Protein AF-A0AAP5HD55-F1 (afdb_monomer_lite)

Foldseek 3Di:
DPPDPVVVVVVVVVVVVVVVVVVVVVVVVVVVVLVVLLVLLVVLLVVLQVLLVQVVPDDPVSNQVVCVVVVNHVVVVVSVLSVLLNVCSVVLCVLPSLRANDSLLSSLLSPDDPVLNVVCSVVGHNPDDNVVVVVVSVVVVVPDDDPDDDPPPDPPPDDDDDDDPDPDDPVVVVVVVVVVCVVPVDDDDDPPPDDPDPDDDDDDDDDDDDDD

pLDDT: mean 78.32, std 20.2, range [37.91, 98.06]

Secondary structure (DSSP, 8-state):
---SHHHHHHHHHHHHHHHHHHHHHHHHHHHHHHHHHHHHHHHHHHHHHHHHHHHHHS-HHHHHHHHHHTT-TT-HHHHHHHHHHHHTHHHHHTTGGG--S-HHHHHHHHTS-HHHHHHHHTT--TT--HHHHHHHHHTTGGGS-----------------PPP-S---HHHHHHHHHHHHHHH---------PPP--PPP-----------

Sequence (212 aa):
MTMTILESAADSAVADHISLTLLDEVNSLAAEYRRYAKATAEGILKLAEILVRAEDELDREGFTDFLKAVGLEGREATVSKHRMIGKAAERLRTLGEALPNSWTTLYQLAKLPPEQFEAIMSRVSSQMTAIELRELLFAKVCNAPPKKTEPQSTPSFRPISIRFEGGGSLQEFLEALEELKRRFSFEVDLPILLPPATGGGAPRAEPLQDAA

Structure (mmCIF, N/CA/C/O backbone):
data_AF-A0AAP5HD55-F1
#
_entry.id   AF-A0AAP5HD55-F1
#
loop_
_atom_site.group_PDB
_atom_site.id
_atom_site.type_symbol
_atom_site.label_atom_id
_atom_site.label_alt_id
_atom_site.label_comp_id
_atom_site.label_asym_id
_atom_site.label_entity_id
_atom_site.label_seq_id
_atom_site.pdbx_PDB_ins_code
_atom_site.Cartn_x
_atom_site.Cartn_y
_atom_site.Cartn_z
_atom_site.occupancy
_atom_site.B_iso_or_equiv
_atom_site.auth_seq_id
_atom_site.auth_comp_id
_atom_site.auth_asym_id
_atom_site.auth_atom_id
_atom_site.pdbx_PDB_model_num
ATOM 1 N N . MET A 1 1 ? 55.013 -9.124 -43.357 1.00 49.75 1 MET A N 1
ATOM 2 C CA . MET A 1 1 ? 54.002 -8.101 -43.013 1.00 49.75 1 MET A CA 1
ATOM 3 C C . MET A 1 1 ? 52.664 -8.818 -42.807 1.00 49.75 1 MET A C 1
ATOM 5 O O . MET A 1 1 ? 51.818 -8.772 -43.680 1.00 49.75 1 MET A O 1
ATOM 9 N N . THR A 1 2 ? 52.522 -9.589 -41.719 1.00 51.53 2 THR A N 1
ATOM 10 C CA . THR A 1 2 ? 51.355 -10.471 -41.444 1.00 51.53 2 THR A CA 1
ATOM 11 C C . THR A 1 2 ? 51.226 -10.777 -39.938 1.00 51.53 2 THR A C 1
ATOM 13 O O . THR A 1 2 ? 51.064 -11.926 -39.544 1.00 51.53 2 THR A O 1
ATOM 16 N N . MET A 1 3 ? 51.366 -9.772 -39.069 1.00 51.72 3 MET A N 1
ATOM 17 C CA . MET A 1 3 ? 51.353 -9.949 -37.601 1.00 51.72 3 MET A CA 1
ATOM 18 C C . MET A 1 3 ? 50.390 -8.974 -36.899 1.00 51.72 3 MET A C 1
ATOM 20 O O . MET A 1 3 ? 50.632 -8.571 -35.775 1.00 51.72 3 MET A O 1
ATOM 24 N N . THR A 1 4 ? 49.299 -8.572 -37.561 1.00 56.78 4 THR A N 1
ATOM 25 C CA . THR A 1 4 ? 48.322 -7.612 -36.990 1.00 56.78 4 THR A CA 1
ATOM 26 C C . THR A 1 4 ? 46.898 -8.178 -36.900 1.00 56.78 4 THR A C 1
ATOM 28 O O . THR A 1 4 ? 46.042 -7.593 -36.255 1.00 56.78 4 THR A O 1
ATOM 31 N N . ILE A 1 5 ? 46.617 -9.337 -37.510 1.00 55.72 5 ILE A N 1
ATOM 32 C CA . ILE A 1 5 ? 45.242 -9.871 -37.598 1.00 55.72 5 ILE A CA 1
ATOM 33 C C . ILE A 1 5 ? 44.872 -10.765 -36.396 1.00 55.72 5 ILE A C 1
ATOM 35 O O . ILE A 1 5 ? 43.696 -10.898 -36.078 1.00 55.72 5 ILE A O 1
ATOM 39 N N . LEU A 1 6 ? 45.846 -11.342 -35.680 1.00 53.34 6 LEU A N 1
ATOM 40 C CA . LEU A 1 6 ? 45.563 -12.252 -34.555 1.00 53.34 6 LEU A CA 1
ATOM 41 C C . LEU A 1 6 ? 45.256 -11.532 -33.230 1.00 53.34 6 LEU A C 1
ATOM 43 O O . LEU A 1 6 ? 44.482 -12.050 -32.435 1.00 53.34 6 LEU A O 1
ATOM 47 N N . GLU A 1 7 ? 45.799 -10.335 -33.008 1.00 55.34 7 GLU A N 1
ATOM 48 C CA . GLU A 1 7 ? 45.589 -9.572 -31.764 1.00 55.34 7 GLU A CA 1
ATOM 49 C C . GLU A 1 7 ? 44.180 -8.946 -31.718 1.00 55.34 7 GLU A C 1
ATOM 51 O O . GLU A 1 7 ? 43.491 -9.010 -30.705 1.00 55.34 7 GLU A O 1
ATOM 56 N N . SER A 1 8 ? 43.672 -8.499 -32.873 1.00 56.06 8 SER A N 1
ATOM 57 C CA . SER A 1 8 ? 42.328 -7.914 -33.006 1.00 56.06 8 SER A CA 1
ATOM 58 C C . SER A 1 8 ? 41.178 -8.896 -32.733 1.00 56.06 8 SER A C 1
ATOM 60 O O . SER A 1 8 ? 40.090 -8.458 -32.363 1.00 56.06 8 SER A O 1
ATOM 62 N N . ALA A 1 9 ? 41.374 -10.202 -32.941 1.00 60.00 9 ALA A N 1
ATOM 63 C CA . ALA A 1 9 ? 40.338 -11.207 -32.687 1.00 60.00 9 ALA A CA 1
ATOM 64 C C . ALA A 1 9 ? 40.261 -11.600 -31.201 1.00 60.00 9 ALA A C 1
ATOM 66 O O . ALA A 1 9 ? 39.179 -11.908 -30.701 1.00 60.00 9 ALA A O 1
ATOM 67 N N . ALA A 1 10 ? 41.396 -11.560 -30.494 1.00 60.84 10 ALA A N 1
ATOM 68 C CA . ALA A 1 10 ? 41.460 -11.844 -29.064 1.00 60.84 10 ALA A CA 1
ATOM 69 C C . ALA A 1 10 ? 40.789 -10.734 -28.239 1.00 60.84 10 ALA A C 1
ATOM 71 O O . ALA A 1 10 ? 39.996 -11.041 -27.351 1.00 60.84 10 ALA A O 1
ATOM 72 N N . ASP A 1 11 ? 41.006 -9.465 -28.593 1.00 60.91 11 ASP A N 1
ATOM 73 C CA . ASP A 1 11 ? 40.363 -8.331 -27.911 1.00 60.91 11 ASP A CA 1
ATOM 74 C C . ASP A 1 11 ? 38.835 -8.310 -28.095 1.00 60.91 11 ASP A C 1
ATOM 76 O O . ASP A 1 11 ? 38.100 -7.988 -27.161 1.00 60.91 11 ASP A O 1
ATOM 80 N N . SER A 1 12 ? 38.332 -8.727 -29.265 1.00 65.88 12 SER A N 1
ATOM 81 C CA . SER A 1 12 ? 36.886 -8.831 -29.518 1.00 65.88 12 SER A CA 1
ATOM 82 C C . SER A 1 12 ? 36.227 -9.929 -28.678 1.00 65.88 12 SER A C 1
ATOM 84 O O . SER A 1 12 ? 35.168 -9.706 -28.099 1.00 65.88 12 SER A O 1
ATOM 86 N N . ALA A 1 13 ? 36.854 -11.105 -28.565 1.00 68.38 13 ALA A N 1
ATOM 87 C CA . ALA A 1 13 ? 36.299 -12.221 -27.797 1.00 68.38 13 ALA A CA 1
ATOM 88 C C . ALA A 1 13 ? 36.292 -11.949 -26.280 1.00 68.38 13 ALA A C 1
ATOM 90 O O . ALA A 1 13 ? 35.384 -12.381 -25.567 1.00 68.38 13 ALA A O 1
ATOM 91 N N . VAL A 1 14 ? 37.285 -11.205 -25.782 1.00 71.50 14 VAL A N 1
ATOM 92 C CA . VAL A 1 14 ? 37.340 -10.772 -24.379 1.00 71.50 14 VAL A CA 1
ATOM 93 C C . VAL A 1 14 ? 36.269 -9.713 -24.094 1.00 71.50 14 VAL A C 1
ATOM 95 O O . VAL A 1 14 ? 35.598 -9.795 -23.066 1.00 71.50 14 VAL A O 1
ATOM 98 N N . ALA A 1 15 ? 36.039 -8.768 -25.011 1.00 67.81 15 ALA A N 1
ATOM 99 C CA . ALA A 1 15 ? 34.973 -7.771 -24.881 1.00 67.81 15 ALA A CA 1
ATOM 100 C C . ALA A 1 15 ? 33.564 -8.397 -24.877 1.00 67.81 15 ALA A C 1
ATOM 102 O O . ALA A 1 15 ? 32.706 -7.984 -24.088 1.00 67.81 15 ALA A O 1
ATOM 103 N N . ASP A 1 16 ? 33.343 -9.428 -25.696 1.00 71.81 16 ASP A N 1
ATOM 104 C CA . ASP A 1 16 ? 32.076 -10.163 -25.737 1.00 71.81 16 ASP A CA 1
ATOM 105 C C . ASP A 1 16 ? 31.832 -10.939 -24.435 1.00 71.81 16 ASP A C 1
ATOM 107 O O . ASP A 1 16 ? 30.736 -10.884 -23.877 1.00 71.81 16 ASP A O 1
ATOM 111 N N . HIS A 1 17 ? 32.860 -11.595 -23.882 1.00 72.12 17 HIS A N 1
ATOM 112 C CA . HIS A 1 17 ? 32.740 -12.265 -22.585 1.00 72.12 17 HIS A CA 1
ATOM 113 C C . HIS A 1 17 ? 32.470 -11.264 -21.453 1.00 72.12 17 HIS A C 1
ATOM 115 O O . HIS A 1 17 ? 31.599 -11.516 -20.622 1.00 72.12 17 HIS A O 1
ATOM 121 N N . ILE A 1 18 ? 33.171 -10.126 -21.409 1.00 77.50 18 ILE A N 1
ATOM 122 C CA . ILE A 1 18 ? 32.933 -9.089 -20.389 1.00 77.50 18 ILE A CA 1
ATOM 123 C C . ILE A 1 18 ? 31.489 -8.575 -20.472 1.00 77.50 18 ILE A C 1
ATOM 125 O O . ILE A 1 18 ? 30.835 -8.404 -19.443 1.00 77.50 18 ILE A O 1
ATOM 129 N N . SER A 1 19 ? 30.967 -8.389 -21.687 1.00 78.94 19 SER A N 1
ATOM 130 C CA . SER A 1 19 ? 29.587 -7.950 -21.915 1.00 78.94 19 SER A CA 1
ATOM 131 C C . SER A 1 19 ? 28.556 -8.986 -21.454 1.00 78.94 19 SER A C 1
ATOM 133 O O . SER A 1 19 ? 27.549 -8.617 -20.850 1.00 78.94 19 SER A O 1
ATOM 135 N N . LEU A 1 20 ? 28.813 -10.277 -21.689 1.00 80.50 20 LEU A N 1
ATOM 136 C CA . LEU A 1 20 ? 27.954 -11.371 -21.221 1.00 80.50 20 LEU A CA 1
ATOM 137 C C . LEU A 1 20 ? 27.961 -11.492 -19.692 1.00 80.50 20 LEU A C 1
ATOM 139 O O . LEU A 1 20 ? 26.895 -11.572 -19.089 1.00 80.50 20 LEU A O 1
ATOM 143 N N . THR A 1 21 ? 29.135 -11.421 -19.058 1.00 87.25 21 THR A N 1
ATOM 144 C CA . THR A 1 21 ? 29.248 -11.457 -17.591 1.00 87.25 21 THR A CA 1
ATOM 145 C C . THR A 1 21 ? 28.513 -10.279 -16.952 1.00 87.25 21 THR A C 1
ATOM 147 O O . THR A 1 21 ? 27.759 -10.463 -16.000 1.00 87.25 21 THR A O 1
ATOM 150 N N . LEU A 1 22 ? 28.673 -9.070 -17.503 1.00 90.56 22 LEU A N 1
ATOM 151 C CA . LEU A 1 22 ? 27.968 -7.887 -17.014 1.00 90.56 22 LEU A CA 1
ATOM 152 C C . LEU A 1 22 ? 26.446 -8.035 -17.162 1.00 90.56 22 LEU A C 1
ATOM 154 O O . LEU A 1 22 ? 25.693 -7.640 -16.273 1.00 90.56 22 LEU A O 1
ATOM 158 N N . LEU A 1 23 ? 25.981 -8.615 -18.270 1.00 91.94 23 LEU A N 1
ATOM 159 C CA . LEU A 1 23 ? 24.560 -8.869 -18.486 1.00 91.94 23 LEU A CA 1
ATOM 160 C C . LEU A 1 23 ? 23.999 -9.874 -17.466 1.00 91.94 23 LEU A C 1
ATOM 162 O O . LEU A 1 23 ? 22.904 -9.659 -16.941 1.00 91.94 23 LEU A O 1
ATOM 166 N N . ASP A 1 24 ? 24.746 -10.930 -17.147 1.00 93.81 24 ASP A N 1
ATOM 167 C CA . ASP A 1 24 ? 24.366 -11.914 -16.129 1.00 93.81 24 ASP A CA 1
ATOM 168 C C . ASP A 1 24 ? 24.299 -11.292 -14.727 1.00 93.81 24 ASP A C 1
ATOM 170 O O . ASP A 1 24 ? 23.334 -11.524 -13.991 1.00 93.81 24 ASP A O 1
ATOM 174 N N . GLU A 1 25 ? 25.260 -10.435 -14.372 1.00 95.06 25 GLU A N 1
ATOM 175 C CA . GLU A 1 25 ? 25.250 -9.686 -13.110 1.00 95.06 25 GLU A CA 1
ATOM 176 C C . GLU A 1 25 ? 24.045 -8.743 -13.011 1.00 95.06 25 GLU A C 1
ATOM 178 O O . GLU A 1 25 ? 23.329 -8.750 -12.005 1.00 95.06 25 GLU A O 1
ATOM 183 N N . VAL A 1 26 ? 23.762 -7.977 -14.071 1.00 95.00 26 VAL A N 1
ATOM 184 C CA . VAL A 1 26 ? 22.588 -7.091 -14.135 1.00 95.00 26 VAL A CA 1
ATOM 185 C C . VAL A 1 26 ? 21.296 -7.891 -13.974 1.00 95.00 26 VAL A C 1
ATOM 187 O O . VAL A 1 26 ? 20.414 -7.496 -13.207 1.00 95.00 26 VAL A O 1
ATOM 190 N N . ASN A 1 27 ? 21.175 -9.034 -14.652 1.00 95.25 27 ASN A N 1
ATOM 191 C CA . ASN A 1 27 ? 19.997 -9.894 -14.555 1.00 95.25 27 ASN A CA 1
ATOM 192 C C . ASN A 1 27 ? 19.826 -10.489 -13.153 1.00 95.25 27 ASN A C 1
ATOM 194 O O . ASN A 1 27 ? 18.698 -10.535 -12.648 1.00 95.25 27 ASN A O 1
ATOM 198 N N . SER A 1 28 ? 20.926 -10.899 -12.519 1.00 96.06 28 SER A N 1
ATOM 199 C CA . SER A 1 28 ? 20.952 -11.415 -11.149 1.00 96.06 28 SER A CA 1
ATOM 200 C C . SER A 1 28 ? 20.490 -10.355 -10.143 1.00 96.06 28 SER A C 1
ATOM 202 O O . SER A 1 28 ? 19.526 -10.577 -9.404 1.00 96.06 28 SER A O 1
ATOM 204 N N . LEU A 1 29 ? 21.077 -9.155 -10.194 1.00 96.38 29 LEU A N 1
ATOM 205 C CA . LEU A 1 29 ? 20.694 -8.026 -9.338 1.00 96.38 29 LEU A CA 1
ATOM 206 C C . LEU A 1 29 ? 19.236 -7.612 -9.560 1.00 96.38 29 LEU A C 1
ATOM 208 O O . LEU A 1 29 ? 18.496 -7.357 -8.608 1.00 96.38 29 LEU A O 1
ATOM 212 N N . ALA A 1 30 ? 18.783 -7.586 -10.814 1.00 94.12 30 ALA A N 1
ATOM 213 C CA . ALA A 1 30 ? 17.400 -7.266 -11.134 1.00 94.12 30 ALA A CA 1
ATOM 214 C C . ALA A 1 30 ? 16.427 -8.335 -10.603 1.00 94.12 30 ALA A C 1
ATOM 216 O O . ALA A 1 30 ? 15.327 -8.000 -10.156 1.00 94.12 30 ALA A O 1
ATOM 217 N N . ALA A 1 31 ? 16.807 -9.616 -10.630 1.00 94.12 31 ALA A N 1
ATOM 218 C CA . ALA A 1 31 ? 16.010 -10.695 -10.054 1.00 94.12 31 ALA A CA 1
ATOM 219 C C . ALA A 1 31 ? 15.917 -10.579 -8.526 1.00 94.12 31 ALA A C 1
ATOM 221 O O . ALA A 1 31 ? 14.821 -10.700 -7.971 1.00 94.12 31 ALA A O 1
ATOM 222 N N . GLU A 1 32 ? 17.030 -10.277 -7.857 1.00 96.00 32 GLU A N 1
ATOM 223 C CA . GLU A 1 32 ? 17.058 -10.038 -6.414 1.00 96.00 32 GLU A CA 1
ATOM 224 C C . GLU A 1 32 ? 16.188 -8.834 -6.025 1.00 96.00 32 GLU A C 1
ATOM 226 O O . GLU A 1 32 ? 15.331 -8.941 -5.144 1.00 96.00 32 GLU A O 1
ATOM 231 N N . TYR A 1 33 ? 16.314 -7.719 -6.746 1.00 94.62 33 TYR A N 1
ATOM 232 C CA . TYR A 1 33 ? 15.481 -6.539 -6.531 1.00 94.62 33 TYR A CA 1
ATOM 233 C C . TYR A 1 33 ? 13.987 -6.859 -6.674 1.00 94.62 33 TYR A C 1
ATOM 235 O O . TYR A 1 33 ? 13.187 -6.510 -5.803 1.00 94.62 33 TYR A O 1
ATOM 243 N N . ARG A 1 34 ? 13.591 -7.568 -7.744 1.00 93.12 34 ARG A N 1
ATOM 244 C CA . ARG A 1 34 ? 12.188 -7.961 -7.974 1.00 93.12 34 ARG A CA 1
ATOM 245 C C . ARG A 1 34 ? 11.643 -8.844 -6.852 1.00 93.12 34 ARG A C 1
ATOM 247 O O . ARG A 1 34 ? 10.489 -8.676 -6.458 1.00 93.12 34 ARG A O 1
ATOM 254 N N . ARG A 1 35 ? 12.465 -9.739 -6.297 1.00 94.19 35 ARG A N 1
ATOM 255 C CA . ARG A 1 35 ? 12.082 -10.575 -5.151 1.00 94.19 35 ARG A CA 1
ATOM 256 C C . ARG A 1 35 ? 11.737 -9.724 -3.930 1.00 94.19 35 ARG A C 1
ATOM 258 O O . ARG A 1 35 ? 10.695 -9.951 -3.314 1.00 94.19 35 ARG A O 1
ATOM 265 N N . TYR A 1 36 ? 12.577 -8.747 -3.589 1.00 94.75 36 TYR A N 1
ATOM 266 C CA . TYR A 1 36 ? 12.293 -7.847 -2.470 1.00 94.75 36 TYR A CA 1
ATOM 267 C C . TYR A 1 36 ? 11.114 -6.923 -2.759 1.00 94.75 36 TYR A C 1
ATOM 269 O O . TYR A 1 36 ? 10.275 -6.747 -1.885 1.00 94.75 36 TYR A O 1
ATOM 277 N N . ALA A 1 37 ? 10.977 -6.417 -3.987 1.00 93.69 37 ALA A N 1
ATOM 278 C CA . ALA A 1 37 ? 9.821 -5.623 -4.393 1.00 93.69 37 ALA A CA 1
ATOM 279 C C . ALA A 1 37 ? 8.500 -6.382 -4.170 1.00 93.69 37 ALA A C 1
ATOM 281 O O . ALA A 1 37 ? 7.566 -5.835 -3.581 1.00 93.69 37 ALA A O 1
ATOM 282 N N . LYS A 1 38 ? 8.445 -7.663 -4.555 1.00 93.56 38 LYS A N 1
ATOM 283 C CA . LYS A 1 38 ? 7.294 -8.533 -4.284 1.00 93.56 38 LYS A CA 1
ATOM 284 C C . LYS A 1 38 ? 7.064 -8.724 -2.784 1.00 93.56 38 LYS A C 1
ATOM 286 O O . LYS A 1 38 ? 5.937 -8.594 -2.311 1.00 93.56 38 LYS A O 1
ATOM 291 N N . ALA A 1 39 ? 8.124 -8.998 -2.023 1.00 95.31 39 ALA A N 1
ATOM 292 C CA . ALA A 1 39 ? 8.028 -9.158 -0.573 1.00 95.31 39 ALA A CA 1
ATOM 293 C C . ALA A 1 39 ? 7.520 -7.880 0.121 1.00 95.31 39 ALA A C 1
ATOM 295 O O . ALA A 1 39 ? 6.722 -7.966 1.053 1.00 95.31 39 ALA A O 1
ATOM 296 N N . THR A 1 40 ? 7.927 -6.701 -0.354 1.00 95.75 40 THR A N 1
ATOM 297 C CA . THR A 1 40 ? 7.426 -5.406 0.118 1.00 95.75 40 THR A CA 1
ATOM 298 C C . THR A 1 40 ? 5.937 -5.250 -0.167 1.00 95.75 40 THR A C 1
ATOM 300 O O . THR A 1 40 ? 5.193 -4.879 0.738 1.00 95.75 40 THR A O 1
ATOM 303 N N . ALA A 1 41 ? 5.492 -5.567 -1.385 1.00 95.75 41 ALA A N 1
ATOM 304 C CA . ALA A 1 41 ? 4.084 -5.485 -1.761 1.00 95.75 41 ALA A CA 1
ATOM 305 C C . ALA A 1 41 ? 3.201 -6.362 -0.852 1.00 95.75 41 ALA A C 1
ATOM 307 O O . ALA A 1 41 ? 2.237 -5.880 -0.258 1.00 95.75 41 ALA A O 1
ATOM 308 N N . GLU A 1 42 ? 3.594 -7.622 -0.656 1.00 96.62 42 GLU A N 1
ATOM 309 C CA . GLU A 1 42 ? 2.927 -8.559 0.259 1.00 96.62 42 GLU A CA 1
ATOM 310 C C . GLU A 1 42 ? 2.973 -8.091 1.718 1.00 96.62 42 GLU A C 1
ATOM 312 O O . GLU A 1 42 ? 1.998 -8.226 2.458 1.00 96.62 42 GLU A O 1
ATOM 317 N N . GLY A 1 43 ? 4.098 -7.514 2.146 1.00 97.44 43 GLY A N 1
ATOM 318 C CA . GLY A 1 43 ? 4.241 -6.925 3.474 1.00 97.44 43 GLY A CA 1
ATOM 319 C C . GLY A 1 43 ? 3.231 -5.804 3.714 1.00 97.44 43 GLY A C 1
ATOM 320 O O . GLY A 1 43 ? 2.580 -5.783 4.756 1.00 97.44 43 GLY A O 1
ATOM 321 N N . ILE A 1 44 ? 3.037 -4.917 2.734 1.00 97.25 44 ILE A N 1
ATOM 322 C CA . ILE A 1 44 ? 2.046 -3.836 2.813 1.00 97.25 44 ILE A CA 1
ATOM 323 C C . ILE A 1 44 ? 0.626 -4.406 2.932 1.00 97.25 44 ILE A C 1
ATOM 325 O O . ILE A 1 44 ? -0.138 -3.932 3.774 1.00 97.25 44 ILE A O 1
ATOM 329 N N . LEU A 1 45 ? 0.276 -5.428 2.138 1.00 97.94 45 LEU A N 1
ATOM 330 C CA . LEU A 1 45 ? -1.039 -6.077 2.229 1.00 97.94 45 LEU A CA 1
ATOM 331 C C . LEU A 1 45 ? -1.272 -6.676 3.620 1.00 97.94 45 LEU A C 1
ATOM 333 O O . LEU A 1 45 ? -2.301 -6.406 4.230 1.00 97.94 45 LEU A O 1
ATOM 337 N N . LYS A 1 46 ? -0.292 -7.405 4.164 1.00 97.94 46 LYS A N 1
ATOM 338 C CA . LYS A 1 46 ? -0.391 -8.012 5.502 1.00 97.94 46 LYS A CA 1
ATOM 339 C C . LYS A 1 46 ? -0.533 -6.972 6.610 1.00 97.94 46 LYS A C 1
ATOM 341 O O . LYS A 1 46 ? -1.349 -7.148 7.508 1.00 97.94 46 LYS A O 1
ATOM 346 N N . LEU A 1 47 ? 0.232 -5.879 6.553 1.00 97.00 47 LEU A N 1
ATOM 347 C CA . LEU A 1 47 ? 0.099 -4.777 7.514 1.00 97.00 47 LEU A CA 1
ATOM 348 C C . LEU A 1 47 ? -1.308 -4.170 7.471 1.00 97.00 47 LEU A C 1
ATOM 350 O O . LEU A 1 47 ? -1.910 -3.903 8.510 1.00 97.00 47 LEU A O 1
ATOM 354 N N . ALA A 1 48 ? -1.841 -3.976 6.266 1.00 97.69 48 ALA A N 1
ATOM 355 C CA . ALA A 1 48 ? -3.175 -3.439 6.058 1.00 97.69 48 ALA A CA 1
ATOM 356 C C . ALA A 1 48 ? -4.284 -4.392 6.544 1.00 97.69 48 ALA A C 1
ATOM 358 O O . ALA A 1 48 ? -5.265 -3.938 7.129 1.00 97.69 48 ALA A O 1
ATOM 359 N N . GLU A 1 49 ? -4.126 -5.701 6.353 1.00 97.94 49 GLU A N 1
ATOM 360 C CA . GLU A 1 49 ? -5.048 -6.714 6.877 1.00 97.94 49 GLU A CA 1
ATOM 361 C C . GLU A 1 49 ? -5.025 -6.809 8.394 1.00 97.94 49 GLU A C 1
ATOM 363 O O . GLU A 1 49 ? -6.087 -6.874 9.000 1.00 97.94 49 GLU A O 1
ATOM 368 N N . ILE A 1 50 ? -3.843 -6.773 9.020 1.00 98.06 50 ILE A N 1
ATOM 369 C CA . ILE A 1 50 ? -3.731 -6.737 10.484 1.00 98.06 50 ILE A CA 1
ATOM 370 C C . ILE A 1 50 ? -4.471 -5.519 11.032 1.00 98.06 50 ILE A C 1
ATOM 372 O O . ILE A 1 50 ? -5.152 -5.632 12.042 1.00 98.06 50 ILE A O 1
ATOM 376 N N . LEU A 1 51 ? -4.382 -4.372 10.355 1.00 97.44 51 LEU A N 1
ATOM 377 C CA . LEU A 1 51 ? -5.102 -3.168 10.758 1.00 97.44 51 LEU A CA 1
ATOM 378 C C . LEU A 1 51 ? -6.624 -3.342 10.670 1.00 97.44 51 LEU A C 1
ATOM 380 O O . LEU A 1 51 ? -7.325 -2.908 11.578 1.00 97.44 51 LEU A O 1
ATOM 384 N N . VAL A 1 52 ? -7.135 -3.972 9.607 1.00 97.81 52 VAL A N 1
ATOM 385 C CA . VAL A 1 52 ? -8.573 -4.276 9.475 1.00 97.81 52 VAL A CA 1
ATOM 386 C C . VAL A 1 52 ? -9.008 -5.292 10.528 1.00 97.81 52 VAL A C 1
ATOM 388 O O . VAL A 1 52 ? -9.981 -5.066 11.231 1.00 97.81 52 VAL A O 1
ATOM 391 N N . ARG A 1 53 ? -8.240 -6.365 10.708 1.00 97.75 53 ARG A N 1
ATOM 392 C CA . ARG A 1 53 ? -8.512 -7.393 11.710 1.00 97.75 53 ARG A CA 1
ATOM 393 C C . ARG A 1 53 ? -8.502 -6.825 13.131 1.00 97.75 53 ARG A C 1
ATOM 395 O O . ARG A 1 53 ? -9.365 -7.174 13.921 1.00 97.75 53 ARG A O 1
ATOM 402 N N . ALA A 1 54 ? -7.563 -5.937 13.452 1.00 97.62 54 ALA A N 1
ATOM 403 C CA . ALA A 1 54 ? -7.519 -5.258 14.745 1.00 97.62 54 ALA A CA 1
ATOM 404 C C . ALA A 1 54 ? -8.754 -4.374 14.964 1.00 97.62 54 ALA A C 1
ATOM 406 O O . ALA A 1 54 ? -9.230 -4.280 16.087 1.00 97.62 54 ALA A O 1
ATOM 407 N N . GLU A 1 55 ? -9.279 -3.744 13.911 1.00 95.56 55 GLU A N 1
ATOM 408 C CA . GLU A 1 55 ? -10.533 -2.989 13.991 1.00 95.56 55 GLU A CA 1
ATOM 409 C C . GLU A 1 55 ? -11.757 -3.895 14.199 1.00 95.56 55 GLU A C 1
ATOM 411 O O . GLU A 1 55 ? -12.695 -3.490 14.880 1.00 95.56 55 GLU A O 1
ATOM 416 N N . ASP A 1 56 ? -11.748 -5.104 13.633 1.00 96.94 56 ASP A N 1
ATOM 417 C CA . ASP A 1 56 ? -12.852 -6.061 13.755 1.00 96.94 56 ASP A CA 1
ATOM 418 C C . ASP A 1 56 ? -12.826 -6.842 15.090 1.00 96.94 56 ASP A C 1
ATOM 420 O O . ASP A 1 56 ? -13.878 -7.203 15.616 1.00 96.94 56 ASP A O 1
ATOM 424 N N . GLU A 1 57 ? -11.636 -7.131 15.634 1.00 97.81 57 GLU A N 1
ATOM 425 C CA . GLU A 1 57 ? -11.443 -7.947 16.847 1.00 97.81 57 GLU A CA 1
ATOM 426 C C . GLU A 1 57 ? -11.416 -7.129 18.148 1.00 97.81 57 GLU A C 1
ATOM 428 O O . GLU A 1 57 ? -11.751 -7.665 19.206 1.00 97.81 57 GLU A O 1
ATOM 433 N N . LEU A 1 58 ? -10.987 -5.865 18.097 1.00 97.38 58 LEU A N 1
ATOM 434 C CA . LEU A 1 58 ? -10.843 -5.012 19.278 1.00 97.38 58 LEU A CA 1
ATOM 435 C C . LEU A 1 58 ? -12.024 -4.051 19.408 1.00 97.38 58 LEU A C 1
ATOM 437 O O . LEU A 1 58 ? -12.631 -3.624 18.429 1.00 97.38 58 LEU A O 1
ATOM 441 N N . ASP A 1 59 ? -12.323 -3.658 20.642 1.00 97.19 59 ASP A N 1
ATOM 442 C CA . ASP A 1 59 ? -13.217 -2.535 20.885 1.00 97.19 59 ASP A CA 1
ATOM 443 C C . ASP A 1 59 ? -12.523 -1.196 20.571 1.00 97.19 59 ASP A C 1
ATOM 445 O O . ASP A 1 59 ? -11.355 -1.122 20.182 1.00 97.19 59 ASP A O 1
ATOM 449 N N . ARG A 1 60 ? -13.259 -0.090 20.708 1.00 95.50 60 ARG A N 1
ATOM 450 C CA . ARG A 1 60 ? -12.758 1.238 20.326 1.00 95.50 60 ARG A CA 1
ATOM 451 C C . ARG A 1 60 ? -11.514 1.659 21.118 1.00 95.50 60 ARG A C 1
ATOM 453 O O . ARG A 1 60 ? -10.625 2.295 20.548 1.00 95.50 60 ARG A O 1
ATOM 460 N N . GLU A 1 61 ? -11.469 1.350 22.411 1.00 96.56 61 GLU A N 1
ATOM 461 C CA . GLU A 1 61 ? -10.322 1.665 23.269 1.00 96.56 61 GLU A CA 1
ATOM 462 C C . GLU A 1 61 ? -9.129 0.775 22.908 1.00 96.56 61 GLU A C 1
ATOM 464 O O . GLU A 1 61 ? -8.057 1.301 22.610 1.00 96.56 61 GLU A O 1
ATOM 469 N N . GLY A 1 62 ? -9.338 -0.538 22.769 1.00 97.62 62 GLY A N 1
ATOM 470 C CA . GLY A 1 62 ? -8.303 -1.479 22.347 1.00 97.62 62 GLY A CA 1
ATOM 471 C C . GLY A 1 62 ? -7.729 -1.166 20.965 1.00 97.62 62 GLY A C 1
ATOM 472 O O . GLY A 1 62 ? -6.516 -1.237 20.770 1.00 97.62 62 GLY A O 1
ATOM 473 N N . PHE A 1 63 ? -8.558 -0.744 20.004 1.00 97.31 63 PHE A N 1
ATOM 474 C CA . PHE A 1 63 ? -8.072 -0.309 18.693 1.00 97.31 63 PHE A CA 1
ATOM 475 C C . PHE A 1 63 ? -7.241 0.979 18.784 1.00 97.31 63 PHE A C 1
ATOM 477 O O . PHE A 1 63 ? -6.243 1.127 18.079 1.00 97.31 63 PHE A O 1
ATOM 484 N N . THR A 1 64 ? -7.609 1.901 19.676 1.00 96.69 64 THR A N 1
ATOM 485 C CA . THR A 1 64 ? -6.829 3.125 19.920 1.00 96.69 64 THR A CA 1
ATOM 486 C C . THR A 1 64 ? -5.458 2.788 20.513 1.00 96.69 64 THR A C 1
ATOM 488 O O . THR A 1 64 ? -4.438 3.277 20.020 1.00 96.69 64 THR A O 1
ATOM 491 N N . ASP A 1 65 ? -5.411 1.884 21.493 1.00 97.75 65 ASP A N 1
ATOM 492 C CA . ASP A 1 65 ? -4.163 1.394 22.084 1.00 97.75 65 ASP A CA 1
ATOM 493 C C . ASP A 1 65 ? -3.302 0.631 21.072 1.00 97.75 65 ASP A C 1
ATOM 495 O O . ASP A 1 65 ? -2.081 0.808 21.031 1.00 97.75 65 ASP A O 1
ATOM 499 N N . PHE A 1 66 ? -3.924 -0.156 20.191 1.00 97.69 66 PHE A N 1
ATOM 500 C CA . PHE A 1 66 ? -3.240 -0.791 19.069 1.00 97.69 66 PHE A CA 1
ATOM 501 C C . PHE A 1 66 ? -2.577 0.250 18.159 1.00 97.69 66 PHE A C 1
ATOM 503 O O . PHE A 1 66 ? -1.379 0.143 17.888 1.00 97.69 66 PHE A O 1
ATOM 510 N N . LEU A 1 67 ? -3.316 1.282 17.724 1.00 97.38 67 LEU A N 1
ATOM 511 C CA . LEU A 1 67 ? -2.771 2.348 16.875 1.00 97.38 67 LEU A CA 1
ATOM 512 C C . LEU A 1 67 ? -1.595 3.062 17.547 1.00 97.38 67 LEU A C 1
ATOM 514 O O . LEU A 1 67 ? -0.607 3.375 16.880 1.00 97.38 67 LEU A O 1
ATOM 518 N N . LYS A 1 68 ? -1.664 3.277 18.861 1.00 97.62 68 LYS A N 1
ATOM 519 C CA . LYS A 1 68 ? -0.560 3.830 19.648 1.00 97.62 68 LYS A CA 1
ATOM 520 C C . LYS A 1 68 ? 0.653 2.900 19.678 1.00 97.62 68 LYS A C 1
ATOM 522 O O . LYS A 1 68 ? 1.765 3.349 19.405 1.00 97.62 68 LYS A O 1
ATOM 527 N N . ALA A 1 69 ? 0.451 1.606 19.927 1.00 97.50 69 ALA A N 1
ATOM 528 C CA . ALA A 1 69 ? 1.524 0.612 19.988 1.00 97.50 69 ALA A CA 1
ATOM 529 C C . ALA A 1 69 ? 2.292 0.467 18.661 1.00 97.50 69 ALA A C 1
ATOM 531 O O . ALA A 1 69 ? 3.499 0.228 18.674 1.00 97.50 69 ALA A O 1
ATOM 532 N N . VAL A 1 70 ? 1.619 0.651 17.519 1.00 96.19 70 VAL A N 1
ATOM 533 C CA . VAL A 1 70 ? 2.240 0.572 16.182 1.00 96.19 70 VAL A CA 1
ATOM 534 C C . VAL A 1 70 ? 2.668 1.933 15.607 1.00 96.19 70 VAL A C 1
ATOM 536 O O . VAL A 1 70 ? 3.106 2.006 14.459 1.00 96.19 70 VAL A O 1
ATOM 539 N N . GLY A 1 71 ? 2.552 3.023 16.376 1.00 96.12 71 GLY A N 1
ATOM 540 C CA . GLY A 1 71 ? 2.987 4.364 15.958 1.00 96.12 71 GLY A CA 1
ATOM 541 C C . GLY A 1 71 ? 2.097 5.034 14.899 1.00 96.12 71 GLY A C 1
ATOM 542 O O . GLY A 1 71 ? 2.577 5.842 14.097 1.00 96.12 71 GLY A O 1
ATOM 543 N N . LEU A 1 72 ? 0.807 4.690 14.870 1.00 95.56 72 LEU A N 1
ATOM 544 C CA . LEU A 1 72 ? -0.215 5.246 13.973 1.00 95.56 72 LEU A CA 1
ATOM 545 C C . LEU A 1 72 ? -1.217 6.188 14.668 1.00 95.56 72 LEU A C 1
ATOM 547 O O . LEU A 1 72 ? -2.123 6.698 14.007 1.00 95.56 72 LEU A O 1
ATOM 551 N N . GLU A 1 73 ? -1.052 6.455 15.964 1.00 94.50 73 GLU A N 1
ATOM 552 C CA . GLU A 1 73 ? -1.815 7.480 16.690 1.00 94.50 73 GLU A CA 1
ATOM 553 C C . GLU A 1 73 ? -1.685 8.856 16.002 1.00 94.50 73 GLU A C 1
ATOM 555 O O . GLU A 1 73 ? -0.594 9.260 15.591 1.00 94.50 73 GLU A O 1
ATOM 560 N N . GLY A 1 74 ? -2.809 9.555 15.807 1.00 92.19 74 GLY A N 1
ATOM 561 C CA . GLY A 1 74 ? -2.853 10.847 15.105 1.00 92.19 74 GLY A CA 1
ATOM 562 C C . GLY A 1 74 ? -2.583 10.779 13.594 1.00 92.19 74 GLY A C 1
ATOM 563 O O . GLY A 1 74 ? -2.296 11.799 12.965 1.00 92.19 74 GLY A O 1
ATOM 564 N N . ARG A 1 75 ? -2.590 9.578 12.991 1.00 93.94 75 ARG A N 1
ATOM 565 C CA . ARG A 1 75 ? -2.359 9.363 11.550 1.00 93.94 75 ARG A CA 1
ATOM 566 C C . ARG A 1 75 ? -3.594 8.804 10.853 1.00 93.94 75 ARG A C 1
ATOM 568 O O . ARG A 1 75 ? -3.499 7.865 10.059 1.00 93.94 75 ARG A O 1
ATOM 575 N N . GLU A 1 76 ? -4.754 9.405 11.087 1.00 93.25 76 GLU A N 1
ATOM 576 C CA . GLU A 1 76 ? -6.061 8.940 10.601 1.00 93.25 76 GLU A CA 1
ATOM 577 C C . GLU A 1 76 ? -6.085 8.803 9.075 1.00 93.25 76 GLU A C 1
ATOM 579 O O . GLU A 1 76 ? -6.638 7.846 8.535 1.00 93.25 76 GLU A O 1
ATOM 584 N N . ALA A 1 77 ? -5.419 9.714 8.356 1.00 94.44 77 ALA A N 1
ATOM 585 C CA . ALA A 1 77 ? -5.300 9.638 6.902 1.00 94.44 77 ALA A CA 1
ATOM 586 C C . ALA A 1 77 ? -4.515 8.399 6.436 1.00 94.44 77 ALA A C 1
ATOM 588 O O . ALA A 1 77 ? -4.847 7.806 5.409 1.00 94.44 77 ALA A O 1
ATOM 589 N N . THR A 1 78 ? -3.473 8.002 7.167 1.00 94.38 78 THR A N 1
ATOM 590 C CA . THR A 1 78 ? -2.676 6.803 6.867 1.00 94.38 78 THR A CA 1
ATOM 591 C C . THR A 1 78 ? -3.445 5.544 7.238 1.00 94.38 78 THR A C 1
ATOM 593 O O . THR A 1 78 ? -3.504 4.621 6.426 1.00 94.38 78 THR A O 1
ATOM 596 N N . VAL A 1 79 ? -4.084 5.536 8.411 1.00 96.12 79 VAL A N 1
ATOM 597 C CA . VAL A 1 79 ? -4.951 4.447 8.887 1.00 96.12 79 VAL A CA 1
ATOM 598 C C . VAL A 1 79 ? -6.089 4.199 7.900 1.00 96.12 79 VAL A C 1
ATOM 600 O O . VAL A 1 79 ? -6.306 3.067 7.484 1.00 96.12 79 VAL A O 1
ATOM 603 N N . SER A 1 80 ? -6.759 5.255 7.434 1.00 96.69 80 SER A N 1
ATOM 604 C CA . SER A 1 80 ? -7.841 5.171 6.446 1.00 96.69 80 SER A CA 1
ATOM 605 C C . SER A 1 80 ? -7.375 4.577 5.109 1.00 96.69 80 SER A C 1
ATOM 607 O O . SER A 1 80 ? -8.034 3.701 4.545 1.00 96.69 80 SER A O 1
ATOM 609 N N . LYS A 1 81 ? -6.194 4.978 4.619 1.00 96.25 81 LYS A N 1
ATOM 610 C CA . LYS A 1 81 ? -5.613 4.417 3.385 1.00 96.25 81 LYS A CA 1
ATOM 611 C C . LYS A 1 81 ? -5.250 2.941 3.540 1.00 96.25 81 LYS A C 1
ATOM 613 O O . LYS A 1 81 ? -5.588 2.151 2.662 1.00 96.25 81 LYS A O 1
ATOM 618 N N . HIS A 1 82 ? -4.613 2.566 4.649 1.00 96.06 82 HIS A N 1
ATOM 619 C CA . HIS A 1 82 ? -4.286 1.166 4.935 1.00 96.06 82 HIS A CA 1
ATOM 620 C C . HIS A 1 82 ? -5.550 0.329 5.089 1.00 96.06 82 HIS A C 1
ATOM 622 O O . HIS A 1 82 ? -5.638 -0.739 4.503 1.00 96.06 82 HIS A O 1
ATOM 628 N N . ARG A 1 83 ? -6.580 0.847 5.760 1.00 97.00 83 ARG A N 1
ATOM 629 C CA . ARG A 1 83 ? -7.881 0.184 5.858 1.00 97.00 83 ARG A CA 1
ATOM 630 C C . ARG A 1 83 ? -8.481 -0.111 4.484 1.00 97.00 83 ARG A C 1
ATOM 632 O O . ARG A 1 83 ? -8.976 -1.211 4.263 1.00 97.00 83 ARG A O 1
ATOM 639 N N . MET A 1 84 ? -8.428 0.843 3.548 1.00 97.62 84 MET A N 1
ATOM 640 C CA . MET A 1 84 ? -8.890 0.601 2.175 1.00 97.62 84 MET A CA 1
ATOM 641 C C . MET A 1 84 ? -8.093 -0.506 1.480 1.00 97.62 84 MET A C 1
ATOM 643 O O . MET A 1 84 ? -8.694 -1.348 0.820 1.00 97.62 84 MET A O 1
ATOM 647 N N . ILE A 1 85 ? -6.767 -0.521 1.641 1.00 97.94 85 ILE A N 1
ATOM 648 C CA . ILE A 1 85 ? -5.910 -1.580 1.091 1.00 97.94 85 ILE A CA 1
ATOM 649 C C . ILE A 1 85 ? -6.280 -2.936 1.702 1.00 97.94 85 ILE A C 1
ATOM 651 O O . ILE A 1 85 ? -6.490 -3.885 0.957 1.00 97.94 85 ILE A O 1
ATOM 655 N N . GLY A 1 86 ? -6.420 -3.016 3.028 1.00 97.69 86 GLY A N 1
ATOM 656 C CA . GLY A 1 86 ? -6.708 -4.257 3.751 1.00 97.69 86 GLY A CA 1
ATOM 657 C C . GLY A 1 86 ? -8.048 -4.860 3.343 1.00 97.69 86 GLY A C 1
ATOM 658 O O . GLY A 1 86 ? -8.125 -6.041 3.029 1.00 97.69 86 GLY A O 1
ATOM 659 N N . LYS A 1 87 ? -9.089 -4.028 3.209 1.00 97.31 87 LYS A N 1
ATOM 660 C CA . LYS A 1 87 ? -10.406 -4.467 2.712 1.00 97.31 87 LYS A CA 1
ATOM 661 C C . LYS A 1 87 ? -10.375 -4.979 1.270 1.00 97.31 87 LYS A C 1
ATOM 663 O O . LYS A 1 87 ? -11.238 -5.759 0.883 1.00 97.31 87 LYS A O 1
ATOM 668 N N . ALA A 1 88 ? -9.410 -4.530 0.469 1.00 97.25 88 ALA A N 1
ATOM 669 C CA . ALA A 1 88 ? -9.225 -4.954 -0.914 1.00 97.25 88 ALA A CA 1
ATOM 670 C C . ALA A 1 88 ? -8.100 -5.993 -1.085 1.00 97.25 88 ALA A C 1
ATOM 672 O O . ALA A 1 88 ? -7.786 -6.326 -2.226 1.00 97.25 88 ALA A O 1
ATOM 673 N N . ALA A 1 89 ? -7.488 -6.492 -0.003 1.00 97.00 89 ALA A N 1
ATOM 674 C CA . ALA A 1 89 ? -6.253 -7.275 -0.062 1.00 97.00 89 ALA A CA 1
ATOM 675 C C . ALA A 1 89 ? -6.391 -8.542 -0.916 1.00 97.00 89 ALA A C 1
ATOM 677 O O . ALA A 1 89 ? -5.575 -8.755 -1.809 1.00 97.00 89 ALA A O 1
ATOM 678 N N . GLU A 1 90 ? -7.467 -9.311 -0.732 1.00 95.75 90 GLU A N 1
ATOM 679 C CA . GLU A 1 90 ? -7.763 -10.498 -1.551 1.00 95.75 90 GLU A CA 1
ATOM 680 C C . GLU A 1 90 ? -7.834 -10.172 -3.046 1.00 95.75 90 GLU A C 1
ATOM 682 O O . GLU A 1 90 ? -7.211 -10.835 -3.871 1.00 95.75 90 GLU A O 1
ATOM 687 N N . ARG A 1 91 ? -8.529 -9.085 -3.401 1.00 95.75 91 ARG A N 1
ATOM 688 C CA . ARG A 1 91 ? -8.620 -8.628 -4.792 1.00 95.75 91 ARG A CA 1
ATOM 689 C C . ARG A 1 91 ? -7.268 -8.152 -5.319 1.00 95.75 91 ARG A C 1
ATOM 691 O O . ARG A 1 91 ? -6.968 -8.357 -6.481 1.00 95.75 91 ARG A O 1
ATOM 698 N N . LEU A 1 92 ? -6.443 -7.513 -4.494 1.00 96.69 92 LEU A N 1
ATOM 699 C CA . LEU A 1 92 ? -5.108 -7.077 -4.907 1.00 96.69 92 LEU A CA 1
ATOM 700 C C . LEU A 1 92 ? -4.177 -8.271 -5.153 1.00 96.69 92 LEU A C 1
ATOM 702 O O . LEU A 1 92 ? -3.419 -8.244 -6.119 1.00 96.69 92 LEU A O 1
ATOM 706 N N . ARG A 1 93 ? -4.265 -9.338 -4.349 1.00 95.69 93 ARG A N 1
ATOM 707 C CA . ARG A 1 93 ? -3.447 -10.552 -4.525 1.00 95.69 93 ARG A CA 1
ATOM 708 C C . ARG A 1 93 ? -3.657 -11.249 -5.863 1.00 95.69 93 ARG A C 1
ATOM 710 O O . ARG A 1 93 ? -2.738 -11.924 -6.322 1.00 95.69 93 ARG A O 1
ATOM 717 N N . THR A 1 94 ? -4.805 -11.067 -6.519 1.00 95.50 94 THR A N 1
ATOM 718 C CA . THR A 1 94 ? -5.047 -11.659 -7.847 1.00 95.50 94 THR A CA 1
ATOM 719 C C . THR A 1 94 ? -4.067 -11.151 -8.910 1.00 95.50 94 THR A C 1
ATOM 721 O O . THR A 1 94 ? -3.846 -11.837 -9.905 1.00 95.50 94 THR A O 1
ATOM 724 N N . LEU A 1 95 ? -3.407 -10.006 -8.677 1.00 93.88 95 LEU A N 1
ATOM 725 C CA . LEU A 1 95 ? -2.341 -9.481 -9.536 1.00 93.88 95 LEU A CA 1
ATOM 726 C C . LEU A 1 95 ? -1.057 -10.329 -9.502 1.00 93.88 95 LEU A C 1
ATOM 728 O O . LEU A 1 95 ? -0.257 -10.250 -10.434 1.00 93.88 95 LEU A O 1
ATOM 732 N N . GLY A 1 96 ? -0.829 -11.124 -8.452 1.00 92.25 96 GLY A N 1
ATOM 733 C CA . GLY A 1 96 ? 0.345 -11.990 -8.324 1.00 92.25 96 GLY A CA 1
ATOM 734 C C . GLY A 1 96 ? 1.672 -11.241 -8.516 1.00 92.25 96 GLY A C 1
ATOM 735 O O . GLY A 1 96 ? 1.986 -10.306 -7.784 1.00 92.25 96 GLY A O 1
ATOM 736 N N . GLU A 1 97 ? 2.457 -11.637 -9.521 1.00 91.06 97 GLU A N 1
ATOM 737 C CA . GLU A 1 97 ? 3.754 -11.011 -9.850 1.00 91.06 97 GLU A CA 1
ATOM 738 C C . GLU A 1 97 ? 3.639 -9.554 -10.336 1.00 91.06 97 GLU A C 1
ATOM 740 O O . GLU A 1 97 ? 4.625 -8.817 -10.321 1.00 91.06 97 GLU A O 1
ATOM 745 N N . ALA A 1 98 ? 2.450 -9.123 -10.769 1.00 92.88 98 ALA A N 1
ATOM 746 C CA . ALA A 1 98 ? 2.197 -7.754 -11.207 1.00 92.88 98 ALA A CA 1
ATOM 747 C C . ALA A 1 98 ? 1.855 -6.803 -10.049 1.00 92.88 98 ALA A C 1
ATOM 749 O O . ALA A 1 98 ? 1.644 -5.615 -10.287 1.00 92.88 98 ALA A O 1
ATOM 750 N N . LEU A 1 99 ? 1.790 -7.298 -8.808 1.00 95.31 99 LEU A N 1
ATOM 751 C CA . LEU A 1 99 ? 1.428 -6.498 -7.645 1.00 95.31 99 LEU A CA 1
ATOM 752 C C . LEU A 1 99 ? 2.424 -5.334 -7.438 1.00 95.31 99 LEU A C 1
ATOM 754 O O . LEU A 1 99 ? 3.620 -5.580 -7.251 1.00 95.31 99 LEU A O 1
ATOM 758 N N . PRO A 1 100 ? 1.965 -4.067 -7.442 1.00 95.31 100 PRO A N 1
ATOM 759 C CA . PRO A 1 100 ? 2.851 -2.928 -7.235 1.00 95.31 100 PRO A CA 1
ATOM 760 C C . PRO A 1 100 ? 3.462 -2.898 -5.832 1.00 95.31 100 PRO A C 1
ATOM 762 O O . PRO A 1 100 ? 2.767 -3.087 -4.835 1.00 95.31 100 PRO A O 1
ATOM 765 N N . ASN A 1 101 ? 4.750 -2.571 -5.741 1.00 93.75 101 ASN A N 1
ATOM 766 C CA . ASN A 1 101 ? 5.482 -2.493 -4.468 1.00 93.75 101 ASN A CA 1
ATOM 767 C C . ASN A 1 101 ? 5.295 -1.166 -3.703 1.00 93.75 101 ASN A C 1
ATOM 769 O O . ASN A 1 101 ? 5.776 -1.022 -2.579 1.00 93.75 101 ASN A O 1
ATOM 773 N N . SER A 1 102 ? 4.589 -0.193 -4.285 1.00 94.62 102 SER A N 1
ATOM 774 C CA . SER A 1 102 ? 4.297 1.102 -3.665 1.00 94.62 102 SER A CA 1
ATOM 775 C C . SER A 1 102 ? 2.917 1.110 -3.012 1.00 94.62 102 SER A C 1
ATOM 777 O O . SER A 1 102 ? 1.892 0.943 -3.678 1.00 94.62 102 SER A O 1
ATOM 779 N N . TRP A 1 103 ? 2.868 1.423 -1.714 1.00 92.81 103 TRP A N 1
ATOM 780 C CA . TRP A 1 103 ? 1.615 1.526 -0.954 1.00 92.81 103 TRP A CA 1
ATOM 781 C C . TRP A 1 103 ? 0.642 2.568 -1.536 1.00 92.81 103 TRP A C 1
ATOM 783 O O . TRP A 1 103 ? -0.573 2.412 -1.438 1.00 92.81 103 TRP A O 1
ATOM 793 N N . THR A 1 104 ? 1.158 3.617 -2.190 1.00 94.25 104 THR A N 1
ATOM 794 C CA . THR A 1 104 ? 0.318 4.630 -2.851 1.00 94.25 104 THR A CA 1
ATOM 795 C C . THR A 1 104 ? -0.345 4.096 -4.117 1.00 94.25 104 THR A C 1
ATOM 797 O O . THR A 1 104 ? -1.511 4.408 -4.352 1.00 94.25 104 THR A O 1
ATOM 800 N N . THR A 1 105 ? 0.348 3.266 -4.904 1.00 96.25 105 THR A N 1
ATOM 801 C CA . THR A 1 105 ? -0.238 2.583 -6.067 1.00 96.25 105 THR A CA 1
ATOM 802 C C . THR A 1 105 ? -1.274 1.557 -5.610 1.00 96.25 105 THR A C 1
ATOM 804 O O . THR A 1 105 ? -2.391 1.552 -6.125 1.00 96.25 105 THR A O 1
ATOM 807 N N . LEU A 1 106 ? -0.956 0.760 -4.582 1.00 96.81 106 LEU A N 1
ATOM 808 C CA . LEU A 1 106 ? -1.896 -0.194 -3.979 1.00 96.81 106 LEU A CA 1
ATOM 809 C C . LEU A 1 106 ? -3.162 0.498 -3.471 1.00 96.81 106 LEU A C 1
ATOM 811 O O . LEU A 1 106 ? -4.267 0.027 -3.724 1.00 96.81 106 LEU A O 1
ATOM 815 N N . TYR A 1 107 ? -3.023 1.658 -2.826 1.00 96.81 107 TYR A N 1
ATOM 816 C CA . TYR A 1 107 ? -4.167 2.462 -2.403 1.00 96.81 107 TYR A CA 1
ATOM 817 C C . TYR A 1 107 ? -5.040 2.905 -3.586 1.00 96.81 107 TYR A C 1
ATOM 819 O O . TYR A 1 107 ? -6.263 2.816 -3.512 1.00 96.81 107 TYR A O 1
ATOM 827 N N . GLN A 1 108 ? -4.441 3.362 -4.690 1.00 95.94 108 GLN A N 1
ATOM 828 C CA . GLN A 1 108 ? -5.211 3.745 -5.878 1.00 95.94 108 GLN A CA 1
ATOM 829 C C . GLN A 1 108 ? -5.954 2.549 -6.484 1.00 95.94 108 GLN A C 1
ATOM 831 O O . GLN A 1 108 ? -7.127 2.689 -6.813 1.00 95.94 108 GLN A O 1
ATOM 836 N N . LEU A 1 109 ? -5.320 1.375 -6.564 1.00 95.88 109 LEU A N 1
ATOM 837 C CA . LEU A 1 109 ? -5.968 0.137 -7.010 1.00 95.88 109 LEU A CA 1
ATOM 838 C C . LEU A 1 109 ? -7.111 -0.285 -6.076 1.00 95.88 109 LEU A C 1
ATOM 840 O O . LEU A 1 109 ? -8.188 -0.659 -6.537 1.00 95.88 109 LEU A O 1
ATOM 844 N N . ALA A 1 110 ? -6.914 -0.172 -4.760 1.00 96.44 110 ALA A N 1
ATOM 845 C CA . ALA A 1 110 ? -7.926 -0.495 -3.757 1.00 96.44 110 ALA A CA 1
ATOM 846 C C . ALA A 1 110 ? -9.183 0.381 -3.888 1.00 96.44 110 ALA A C 1
ATOM 848 O O . ALA A 1 110 ? -10.293 -0.097 -3.665 1.00 96.44 110 ALA A O 1
ATOM 849 N N . LYS A 1 111 ? -9.028 1.646 -4.301 1.00 95.31 111 LYS A N 1
ATOM 850 C CA . LYS A 1 111 ? -10.148 2.568 -4.550 1.00 95.31 111 LYS A CA 1
ATOM 851 C C . LYS A 1 111 ? -10.992 2.216 -5.771 1.00 95.31 111 LYS A C 1
ATOM 853 O O . LYS A 1 111 ? -12.088 2.758 -5.901 1.00 95.31 111 LYS A O 1
ATOM 858 N N . LEU A 1 112 ? -10.493 1.384 -6.682 1.00 94.06 112 LEU A N 1
ATOM 859 C CA . LEU A 1 112 ? -11.209 1.106 -7.919 1.00 94.06 112 LEU A CA 1
ATOM 860 C C . LEU A 1 112 ? -12.446 0.237 -7.660 1.00 94.06 112 LEU A C 1
ATOM 862 O O . LEU A 1 112 ? -12.377 -0.742 -6.901 1.00 94.06 112 LEU A O 1
ATOM 866 N N . PRO A 1 113 ? -13.575 0.542 -8.323 1.00 92.38 113 PRO A N 1
ATOM 867 C CA . PRO A 1 113 ? -14.680 -0.397 -8.433 1.00 92.38 113 PRO A CA 1
ATOM 868 C C . PRO A 1 113 ? -14.202 -1.719 -9.057 1.00 92.38 113 PRO A C 1
ATOM 870 O O . PRO A 1 113 ? -13.297 -1.684 -9.897 1.00 92.38 113 PRO A O 1
ATOM 873 N N . PRO A 1 114 ? -14.798 -2.872 -8.698 1.00 90.81 114 PRO A N 1
ATOM 874 C CA . PRO A 1 114 ? -14.404 -4.177 -9.240 1.00 90.81 114 PRO A CA 1
ATOM 875 C C . PRO A 1 114 ? -14.321 -4.197 -10.771 1.00 90.81 114 PRO A C 1
ATOM 877 O O . PRO A 1 114 ? -13.317 -4.623 -11.324 1.00 90.81 114 PRO A O 1
ATOM 880 N N . GLU A 1 115 ? -15.308 -3.618 -11.453 1.00 90.31 115 GLU A N 1
ATOM 881 C CA . GLU A 1 115 ? -15.359 -3.533 -12.919 1.00 90.31 115 GLU A CA 1
ATOM 882 C C . GLU A 1 115 ? -14.138 -2.822 -13.523 1.00 90.31 115 GLU A C 1
ATOM 884 O O . GLU A 1 115 ? -13.571 -3.269 -14.520 1.00 90.31 115 GLU A O 1
ATOM 889 N N . GLN A 1 116 ? -13.707 -1.713 -12.913 1.00 91.44 116 GLN A N 1
ATOM 890 C CA . GLN A 1 116 ? -12.541 -0.967 -13.386 1.00 91.44 116 GLN A CA 1
ATOM 891 C C . GLN A 1 116 ? -11.247 -1.712 -13.077 1.00 91.44 116 GLN A C 1
ATOM 893 O O . GLN A 1 116 ? -10.346 -1.702 -13.911 1.00 91.44 116 GLN A O 1
ATOM 898 N N . PHE A 1 117 ? -11.173 -2.357 -11.908 1.00 93.19 117 PHE A N 1
ATOM 899 C CA . PHE A 1 117 ? -10.027 -3.154 -11.483 1.00 93.19 117 PHE A CA 1
ATOM 900 C C . PHE A 1 117 ? -9.750 -4.301 -12.464 1.00 93.19 117 PHE A C 1
ATOM 902 O O . PHE A 1 117 ? -8.657 -4.371 -13.026 1.00 93.19 117 PHE A O 1
ATOM 909 N N . GLU A 1 118 ? -10.760 -5.123 -12.761 1.00 91.25 118 GLU A N 1
ATOM 910 C CA . GLU A 1 118 ? -10.646 -6.232 -13.720 1.00 91.25 118 GLU A CA 1
ATOM 911 C C . GLU A 1 118 ? -10.213 -5.736 -15.105 1.00 91.25 118 GLU A C 1
ATOM 913 O O . GLU A 1 118 ? -9.343 -6.309 -15.761 1.00 91.25 118 GLU A O 1
ATOM 918 N N . ALA A 1 119 ? -10.760 -4.598 -15.538 1.00 89.62 119 ALA A N 1
ATOM 919 C CA . ALA A 1 119 ? -10.476 -4.042 -16.852 1.00 89.62 119 ALA A CA 1
ATOM 920 C C . ALA A 1 119 ? -9.042 -3.497 -17.007 1.00 89.62 119 ALA A C 1
ATOM 922 O O . ALA A 1 119 ? -8.623 -3.223 -18.140 1.00 89.62 119 ALA A O 1
ATOM 923 N N . ILE A 1 120 ? -8.314 -3.261 -15.912 1.00 90.50 120 ILE A N 1
ATOM 924 C CA . ILE A 1 120 ? -6.918 -2.801 -15.944 1.00 90.50 120 ILE A CA 1
ATOM 925 C C . ILE A 1 120 ? -5.922 -3.857 -15.471 1.00 90.50 120 ILE A C 1
ATOM 927 O O . ILE A 1 120 ? -4.729 -3.654 -15.677 1.00 90.50 120 ILE A O 1
ATOM 931 N N . ME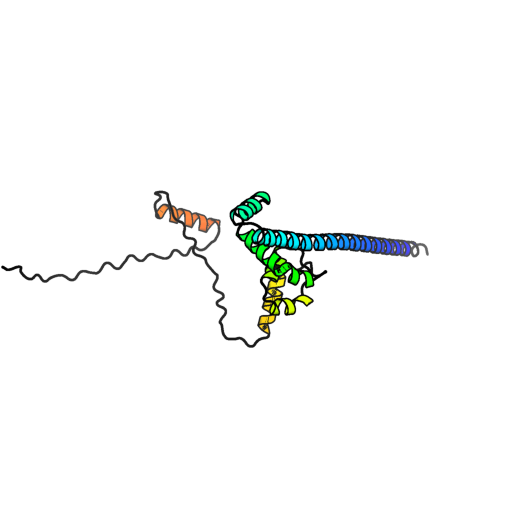T A 1 121 ? -6.384 -4.962 -14.882 1.00 91.19 121 MET A N 1
ATOM 932 C CA . MET A 1 121 ? -5.549 -5.983 -14.246 1.00 91.19 121 MET A CA 1
ATOM 933 C C . MET A 1 121 ? -4.406 -6.465 -15.155 1.00 91.19 121 MET A C 1
ATOM 935 O O . MET A 1 121 ? -3.263 -6.537 -14.719 1.00 91.19 121 MET A O 1
ATOM 939 N N . SER A 1 122 ? -4.680 -6.685 -16.446 1.00 90.00 122 SER A N 1
ATOM 940 C CA . SER A 1 122 ? -3.685 -7.126 -17.441 1.00 90.00 122 SER A CA 1
ATOM 941 C C . SER A 1 122 ? -2.649 -6.070 -17.844 1.00 90.00 122 SER A C 1
ATOM 943 O O . SER A 1 122 ? -1.673 -6.391 -18.516 1.00 90.00 122 SER A O 1
ATOM 945 N N . ARG A 1 123 ? -2.869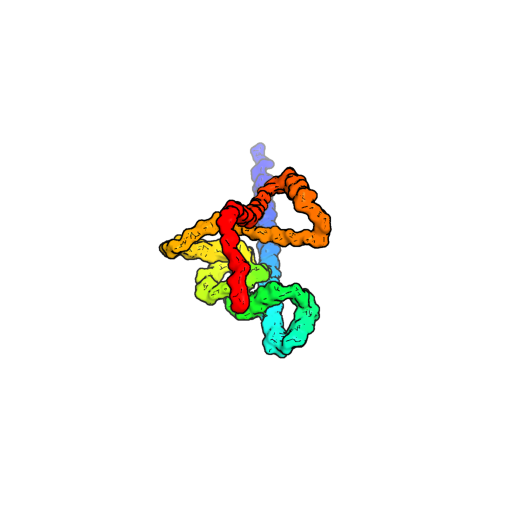 -4.804 -17.481 1.00 90.88 123 ARG A N 1
ATOM 946 C CA . ARG A 1 123 ? -1.999 -3.667 -17.816 1.00 90.88 123 ARG A CA 1
ATOM 947 C C . ARG A 1 123 ? -1.159 -3.213 -16.627 1.00 90.88 123 ARG A C 1
ATOM 949 O O . ARG A 1 123 ? -0.246 -2.421 -16.825 1.00 90.88 123 ARG A O 1
ATOM 956 N N . VAL A 1 124 ? -1.485 -3.665 -15.415 1.00 92.94 124 VAL A N 1
ATOM 957 C CA . VAL A 1 124 ? -0.739 -3.340 -14.196 1.00 92.94 124 VAL A CA 1
ATOM 958 C C . VAL A 1 124 ? 0.604 -4.071 -14.210 1.00 92.94 124 VAL A C 1
ATOM 960 O O . VAL A 1 124 ? 0.702 -5.209 -14.662 1.00 92.94 124 VAL A O 1
ATOM 963 N N . SER A 1 125 ? 1.647 -3.411 -13.713 1.00 92.38 125 SER A N 1
ATOM 964 C CA . SER A 1 125 ? 2.976 -3.991 -13.530 1.00 92.38 125 SER A CA 1
ATOM 965 C C . SER A 1 125 ? 3.497 -3.687 -12.126 1.00 92.38 125 SER A C 1
ATOM 967 O O . SER A 1 125 ? 3.087 -2.712 -11.493 1.00 92.38 125 SER A O 1
ATOM 969 N N . SER A 1 126 ? 4.438 -4.496 -11.639 1.00 91.50 126 SER A N 1
ATOM 970 C CA . SER A 1 126 ? 4.978 -4.359 -10.279 1.00 91.50 126 SER A CA 1
ATOM 971 C C . SER A 1 126 ? 5.748 -3.057 -10.036 1.00 91.50 126 SER A C 1
ATOM 973 O O . SER A 1 126 ? 5.864 -2.617 -8.893 1.00 91.50 126 SER A O 1
ATOM 975 N N . GLN A 1 127 ? 6.242 -2.423 -11.102 1.00 89.88 127 GLN A N 1
ATOM 976 C CA . GLN A 1 127 ? 6.953 -1.139 -11.053 1.00 89.88 127 GLN A CA 1
ATOM 977 C C . GLN A 1 127 ? 6.033 0.067 -11.281 1.00 89.88 127 GLN A C 1
ATOM 979 O O . GLN A 1 127 ? 6.500 1.202 -11.308 1.00 89.88 127 GLN A O 1
ATOM 984 N N . MET A 1 128 ? 4.730 -0.163 -11.452 1.00 91.75 128 MET A N 1
ATOM 985 C CA . MET A 1 128 ? 3.787 0.895 -11.778 1.00 91.75 128 MET A CA 1
ATOM 986 C C . MET A 1 128 ? 3.625 1.895 -10.632 1.00 91.75 128 MET A C 1
ATOM 988 O O . MET A 1 128 ? 3.340 1.558 -9.475 1.00 91.75 128 MET A O 1
ATOM 992 N N . THR A 1 129 ? 3.730 3.167 -10.980 1.00 92.19 129 THR A N 1
ATOM 993 C CA . THR A 1 129 ? 3.494 4.284 -10.077 1.00 92.19 129 THR A CA 1
ATOM 994 C C . THR A 1 129 ? 2.015 4.655 -10.026 1.00 92.19 129 THR A C 1
ATOM 996 O O . THR A 1 129 ? 1.220 4.393 -10.931 1.00 92.19 129 THR A O 1
ATOM 999 N N . ALA A 1 130 ? 1.627 5.357 -8.963 1.00 89.75 130 ALA A N 1
ATOM 1000 C CA . ALA A 1 130 ? 0.277 5.889 -8.841 1.00 89.75 130 ALA A CA 1
ATOM 1001 C C . ALA A 1 130 ? -0.064 6.921 -9.937 1.00 89.75 130 ALA A C 1
ATOM 1003 O O . ALA A 1 130 ? -1.247 7.170 -10.166 1.00 89.75 130 ALA A O 1
ATOM 1004 N N . ILE A 1 131 ? 0.936 7.563 -10.557 1.00 89.44 131 ILE A N 1
ATOM 1005 C CA . ILE A 1 131 ? 0.743 8.522 -11.656 1.00 89.44 131 ILE A CA 1
ATOM 1006 C C . ILE A 1 131 ? 0.371 7.765 -12.929 1.00 89.44 131 ILE A C 1
ATOM 1008 O O . ILE A 1 131 ? -0.711 7.996 -13.464 1.00 89.44 131 ILE A O 1
ATOM 1012 N N . GLU A 1 132 ? 1.194 6.797 -13.330 1.00 90.88 132 GLU A N 1
ATOM 1013 C CA . GLU A 1 132 ? 0.952 5.963 -14.516 1.00 90.88 132 GLU A CA 1
ATOM 1014 C C . GLU A 1 132 ? -0.390 5.234 -14.414 1.00 90.88 132 GLU A C 1
ATOM 1016 O O . GLU A 1 132 ? -1.169 5.198 -15.363 1.00 90.88 132 GLU A O 1
ATOM 1021 N N . LEU A 1 133 ? -0.730 4.723 -13.226 1.00 91.38 133 LEU A N 1
ATOM 1022 C CA . LEU A 1 133 ? -2.027 4.093 -12.998 1.00 91.38 133 LEU A CA 1
ATOM 1023 C C . LEU A 1 133 ? -3.199 5.052 -13.259 1.00 91.38 133 LEU A C 1
ATOM 1025 O O . LEU A 1 133 ? -4.207 4.653 -13.840 1.00 91.38 133 LEU A O 1
ATOM 1029 N N . ARG A 1 134 ? -3.085 6.320 -12.846 1.00 89.19 134 ARG A N 1
ATOM 1030 C CA . ARG A 1 134 ? -4.116 7.327 -13.133 1.00 89.19 134 ARG A CA 1
ATOM 1031 C C . ARG A 1 134 ? -4.225 7.581 -14.630 1.00 89.19 134 ARG A C 1
ATOM 1033 O O . ARG A 1 134 ? -5.335 7.601 -15.152 1.00 89.19 134 ARG A O 1
ATOM 1040 N N . GLU A 1 135 ? -3.105 7.719 -15.326 1.00 89.62 135 GLU A N 1
ATOM 1041 C CA . GLU A 1 135 ? -3.081 7.906 -16.782 1.00 89.62 135 GLU A CA 1
ATOM 1042 C C . GLU A 1 135 ? -3.747 6.737 -17.522 1.00 89.62 135 GLU A C 1
ATOM 1044 O O . GLU A 1 135 ? -4.552 6.957 -18.428 1.00 89.62 135 GLU A O 1
ATOM 1049 N N . LEU A 1 136 ? -3.514 5.495 -17.083 1.00 86.81 136 LEU A N 1
ATOM 1050 C CA . LEU A 1 136 ? -4.159 4.304 -17.650 1.00 86.81 136 LEU A CA 1
ATOM 1051 C C . LEU A 1 136 ? -5.685 4.311 -17.508 1.00 86.81 136 LEU A C 1
ATOM 1053 O O . LEU A 1 136 ? -6.379 3.789 -18.390 1.00 86.81 136 LEU A O 1
ATOM 1057 N N . LEU A 1 137 ? -6.197 4.884 -16.416 1.00 84.19 137 LEU A N 1
ATOM 1058 C CA . LEU A 1 137 ? -7.629 5.041 -16.161 1.00 84.19 137 LEU A CA 1
ATOM 1059 C C . LEU A 1 137 ? -8.225 6.167 -17.017 1.00 84.19 137 LEU A C 1
ATOM 1061 O O . LEU A 1 137 ? -9.287 5.981 -17.611 1.00 84.19 137 LEU A O 1
ATOM 1065 N N . PHE A 1 138 ? -7.526 7.299 -17.150 1.00 77.19 138 PHE A N 1
ATOM 1066 C CA . PHE A 1 138 ? -7.972 8.425 -17.979 1.00 77.19 138 PHE A CA 1
ATOM 1067 C C . PHE A 1 138 ? -7.949 8.109 -19.479 1.00 77.19 138 PHE A C 1
ATOM 1069 O O . PHE A 1 138 ? -8.862 8.510 -20.196 1.00 77.19 138 PHE A O 1
ATOM 1076 N N . ALA A 1 139 ? -6.984 7.318 -19.956 1.00 64.44 139 ALA A N 1
ATOM 1077 C CA . ALA A 1 139 ? -6.891 6.926 -21.365 1.00 64.44 139 ALA A CA 1
ATOM 1078 C C . ALA A 1 139 ? -8.122 6.142 -21.870 1.00 64.44 139 ALA A C 1
ATOM 1080 O O . ALA A 1 139 ? -8.401 6.142 -23.068 1.00 64.44 139 ALA A O 1
ATOM 1081 N N . LYS A 1 140 ? -8.897 5.501 -20.980 1.00 54.06 140 LYS A N 1
ATOM 1082 C CA . LYS A 1 140 ? -10.158 4.830 -21.348 1.00 54.06 140 LYS A CA 1
ATOM 1083 C C . LYS A 1 140 ? -11.344 5.787 -21.513 1.00 54.06 140 LYS A C 1
ATOM 1085 O O . LYS A 1 140 ? -12.321 5.413 -22.156 1.00 54.06 140 LYS A O 1
ATOM 1090 N N . VAL A 1 141 ? -11.268 7.012 -20.989 1.00 51.44 141 VAL A N 1
ATOM 1091 C CA . VAL A 1 141 ? -12.344 8.013 -21.114 1.00 51.44 141 VAL A CA 1
ATOM 1092 C C . VAL A 1 141 ? -12.416 8.581 -22.541 1.00 51.44 141 VAL A C 1
ATOM 1094 O O . VAL A 1 141 ? -13.486 8.980 -22.988 1.00 51.44 141 VAL A O 1
ATOM 1097 N N . CYS A 1 142 ? -11.324 8.523 -23.310 1.00 37.91 142 CYS A N 1
ATOM 1098 C CA . CYS A 1 142 ? -11.247 9.091 -24.660 1.00 37.91 142 CYS A CA 1
ATOM 1099 C C . CYS A 1 142 ? -11.895 8.243 -25.777 1.00 37.91 142 CYS A C 1
ATOM 1101 O O . CYS A 1 142 ? -11.901 8.686 -26.921 1.00 37.91 142 CYS A O 1
ATOM 1103 N N . ASN A 1 143 ? -12.459 7.063 -25.475 1.00 46.91 143 ASN A N 1
ATOM 1104 C CA . ASN A 1 143 ? -13.150 6.205 -26.457 1.00 46.91 143 ASN A CA 1
ATOM 1105 C C . ASN A 1 143 ? -14.671 6.080 -26.229 1.00 46.91 143 ASN A C 1
ATOM 1107 O O . ASN A 1 143 ? -15.318 5.229 -26.836 1.00 46.91 143 ASN A O 1
ATOM 1111 N N . ALA A 1 144 ? -15.266 6.924 -25.384 1.00 38.81 144 ALA A N 1
ATOM 1112 C CA . ALA A 1 144 ? -16.718 7.055 -25.270 1.00 38.81 144 ALA A CA 1
ATOM 1113 C C . ALA A 1 144 ? -17.151 8.411 -25.854 1.00 38.81 144 ALA A C 1
ATOM 1115 O O . ALA A 1 144 ? -16.486 9.412 -25.574 1.00 38.81 144 ALA A O 1
ATOM 1116 N N . PRO A 1 145 ? -18.238 8.492 -26.652 1.00 43.31 145 PRO A N 1
ATOM 1117 C CA . PRO A 1 145 ? -18.722 9.777 -27.142 1.00 43.31 145 PRO A CA 1
ATOM 1118 C C . PRO A 1 145 ? -18.997 10.694 -25.941 1.00 43.31 145 PRO A C 1
ATOM 1120 O O . PRO A 1 145 ? -19.634 10.261 -24.973 1.00 43.31 145 PRO A O 1
ATOM 1123 N N . PRO A 1 146 ? -18.496 11.940 -25.959 1.00 44.47 146 PRO A N 1
ATOM 1124 C CA . PRO A 1 146 ? -18.517 12.794 -24.788 1.00 44.47 146 PRO A CA 1
ATOM 1125 C C . PRO A 1 146 ? -19.964 13.107 -24.406 1.00 44.47 146 PRO A C 1
ATOM 1127 O O . PRO A 1 146 ? -20.688 13.785 -25.139 1.00 44.47 146 PRO A O 1
ATOM 1130 N N . LYS A 1 147 ? -20.385 12.677 -23.210 1.00 52.06 147 LYS A N 1
ATOM 1131 C CA . LYS A 1 147 ? -21.408 13.438 -22.492 1.00 52.06 147 LYS A CA 1
ATOM 1132 C C . LYS A 1 147 ? -20.782 14.803 -22.233 1.00 52.06 147 LYS A C 1
ATOM 1134 O O . LYS A 1 147 ? -19.757 14.883 -21.563 1.00 52.06 147 LYS A O 1
ATOM 1139 N N . LYS A 1 148 ? -21.355 15.843 -22.844 1.00 44.88 148 LYS A N 1
ATOM 1140 C CA . LYS A 1 148 ? -20.963 17.242 -22.658 1.00 44.88 148 LYS A CA 1
ATOM 1141 C C . LYS A 1 148 ? -20.954 17.573 -21.166 1.00 44.88 148 LYS A C 1
ATOM 1143 O O . LYS A 1 148 ? -21.986 17.916 -20.601 1.00 44.88 148 LYS A O 1
ATOM 1148 N N . THR A 1 149 ? -19.781 17.508 -20.566 1.00 48.59 149 THR A N 1
ATOM 1149 C CA . THR A 1 149 ? -19.455 18.296 -19.390 1.00 48.59 149 THR A CA 1
ATOM 1150 C C . THR A 1 149 ? -18.168 19.000 -19.761 1.00 48.59 149 THR A C 1
ATOM 1152 O O . THR A 1 149 ? -17.115 18.374 -19.864 1.00 48.59 149 THR A O 1
ATOM 1155 N N . GLU A 1 150 ? -18.302 20.275 -20.112 1.00 41.41 150 GLU A N 1
ATOM 1156 C CA . GLU A 1 150 ? -17.185 21.163 -20.412 1.00 41.41 150 GLU A CA 1
ATOM 1157 C C . GLU A 1 150 ? -16.087 21.014 -19.349 1.00 41.41 150 GLU A C 1
ATOM 1159 O O . GLU A 1 150 ? -16.373 21.139 -18.153 1.00 41.41 150 GLU A O 1
ATOM 1164 N N . PRO A 1 151 ? -14.833 20.756 -19.748 1.00 42.75 151 PRO A N 1
ATOM 1165 C CA . PRO A 1 151 ? -13.714 20.824 -18.834 1.00 42.75 151 PRO A CA 1
ATOM 1166 C C . PRO A 1 151 ? -13.441 22.301 -18.552 1.00 42.75 151 PRO A C 1
ATOM 1168 O O . PRO A 1 151 ? -12.739 22.974 -19.306 1.00 42.75 151 PRO A O 1
ATOM 1171 N N . GLN A 1 152 ? -13.987 22.821 -17.454 1.00 45.81 152 GLN A N 1
ATOM 1172 C CA . GLN A 1 152 ? -13.430 24.032 -16.869 1.00 45.81 152 GLN A CA 1
ATOM 1173 C C . GLN A 1 152 ? -12.070 23.666 -16.281 1.00 45.81 152 GLN A C 1
ATOM 1175 O O . GLN A 1 152 ? -11.951 23.187 -15.156 1.00 45.81 152 GLN A O 1
ATOM 1180 N N . SER A 1 153 ? -11.032 23.876 -17.085 1.00 49.88 153 SER A N 1
ATOM 1181 C CA . SER A 1 153 ? -9.667 24.039 -16.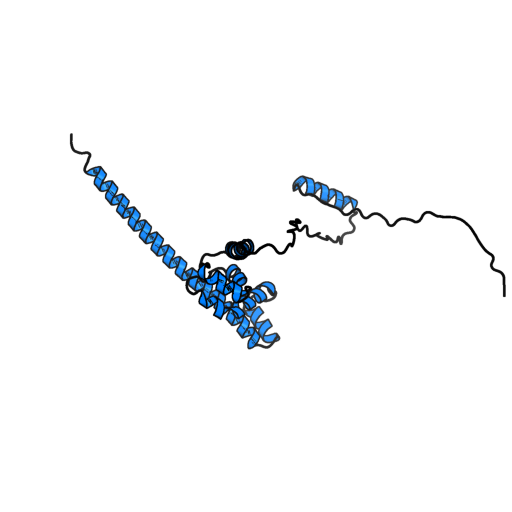606 1.00 49.88 153 SER A CA 1
ATOM 1182 C C . SER A 1 153 ? -9.596 25.393 -15.894 1.00 49.88 153 SER A C 1
ATOM 1184 O O . SER A 1 153 ? -9.057 26.366 -16.413 1.00 49.88 153 SER A O 1
ATOM 1186 N N . THR A 1 154 ? -10.248 25.498 -14.737 1.00 41.19 154 THR A N 1
ATOM 1187 C CA . THR A 1 154 ? -10.063 26.625 -13.831 1.00 41.19 154 THR A CA 1
ATOM 1188 C C . THR A 1 154 ? -8.872 26.287 -12.938 1.00 41.19 154 THR A C 1
ATOM 1190 O O . THR A 1 154 ? -8.905 25.265 -12.244 1.00 41.19 154 THR A O 1
ATOM 1193 N N . PRO A 1 155 ? -7.791 27.088 -12.940 1.00 42.06 155 PRO A N 1
ATOM 1194 C CA . PRO A 1 155 ? -6.767 26.963 -11.915 1.00 42.06 155 PRO A CA 1
ATOM 1195 C C . PRO A 1 155 ? -7.463 27.084 -10.556 1.00 42.06 155 PRO A C 1
ATOM 1197 O O . PRO A 1 155 ? -8.086 28.096 -10.246 1.00 42.06 155 PRO A O 1
ATOM 1200 N N . SER A 1 156 ? -7.432 26.004 -9.774 1.00 45.41 156 SER A N 1
ATOM 1201 C CA . SER A 1 156 ? -8.020 25.953 -8.436 1.00 45.41 156 SER A CA 1
ATOM 1202 C C . SER A 1 156 ? -7.174 26.813 -7.492 1.00 45.41 156 SER A C 1
ATOM 1204 O O . SER A 1 156 ? -6.409 26.289 -6.680 1.00 45.41 156 SER A O 1
ATOM 1206 N N . PHE A 1 157 ? -7.313 28.132 -7.581 1.00 51.72 157 PHE A N 1
ATOM 1207 C CA . PHE A 1 157 ? -6.833 29.053 -6.562 1.00 51.72 157 PHE A CA 1
ATOM 1208 C C . PHE A 1 157 ? -7.678 28.838 -5.307 1.00 51.72 157 PHE A C 1
ATOM 1210 O O . PHE A 1 157 ? -8.853 29.195 -5.254 1.00 51.72 157 PHE A O 1
ATOM 1217 N N . ARG A 1 158 ? -7.105 28.177 -4.299 1.00 54.28 158 ARG A N 1
ATOM 1218 C CA . ARG A 1 158 ? -7.739 28.087 -2.982 1.00 54.28 158 ARG A CA 1
ATOM 1219 C C . ARG A 1 158 ? -7.417 29.377 -2.231 1.00 54.28 158 ARG A C 1
ATOM 1221 O O . ARG A 1 158 ? -6.233 29.613 -1.989 1.00 54.28 158 ARG A O 1
ATOM 1228 N N . PRO A 1 159 ? -8.408 30.203 -1.858 1.00 58.16 159 PRO A N 1
ATOM 1229 C CA . PRO A 1 159 ? -8.137 31.385 -1.055 1.00 58.16 159 PRO A CA 1
ATOM 1230 C C . PRO A 1 159 ? -7.581 30.941 0.303 1.00 58.16 159 PRO A C 1
ATOM 1232 O O . PRO A 1 159 ? -8.203 30.151 1.015 1.00 58.16 159 PRO A O 1
ATOM 1235 N N . ILE A 1 160 ? -6.386 31.419 0.647 1.00 58.34 160 ILE A N 1
ATOM 1236 C CA . ILE A 1 160 ? -5.794 31.225 1.971 1.00 58.34 160 ILE 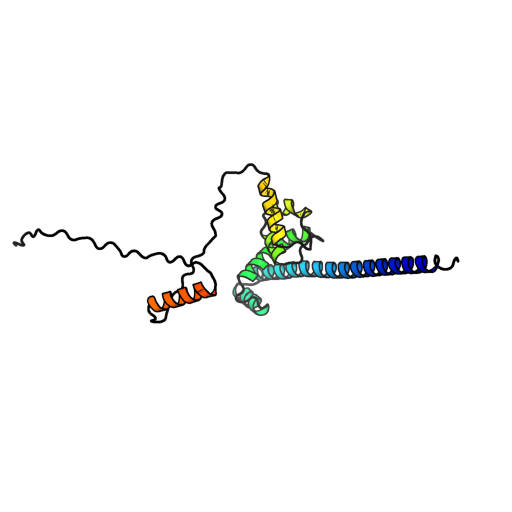A CA 1
ATOM 1237 C C . ILE A 1 160 ? -6.293 32.373 2.845 1.00 58.34 160 ILE A C 1
ATOM 1239 O O . ILE A 1 160 ? -5.929 33.527 2.633 1.00 58.34 160 ILE A O 1
ATOM 1243 N N . SER A 1 161 ? -7.138 32.069 3.827 1.00 63.50 161 SER A N 1
ATOM 1244 C CA . SER A 1 161 ? -7.544 33.050 4.833 1.00 63.50 161 SER A CA 1
ATOM 1245 C C . SER A 1 161 ? -6.488 33.121 5.932 1.00 63.50 161 SER A C 1
ATOM 1247 O O . SER A 1 161 ? -6.366 32.203 6.741 1.00 63.50 161 SER A O 1
ATOM 1249 N N . ILE A 1 162 ? -5.730 34.215 5.969 1.00 63.22 162 ILE A N 1
ATOM 1250 C CA . ILE A 1 162 ? -4.789 34.511 7.051 1.00 63.22 162 ILE A CA 1
ATOM 1251 C C . ILE A 1 162 ? -5.528 35.375 8.076 1.00 63.22 162 ILE A C 1
ATOM 1253 O O . ILE A 1 162 ? -5.990 36.466 7.751 1.00 63.22 162 ILE A O 1
ATOM 1257 N N . ARG A 1 163 ? -5.672 34.881 9.309 1.00 56.97 163 ARG A N 1
ATOM 1258 C CA . ARG A 1 163 ? -6.213 35.660 10.430 1.00 56.97 163 ARG A CA 1
ATOM 1259 C C . ARG A 1 163 ? -5.045 36.253 11.213 1.00 56.97 163 ARG A C 1
ATOM 1261 O O . ARG A 1 163 ? -4.167 35.512 11.641 1.00 56.97 163 ARG A O 1
ATOM 1268 N N . PHE A 1 164 ? -5.038 37.571 11.389 1.00 59.12 164 PHE A N 1
ATOM 1269 C CA . PHE A 1 164 ? -4.048 38.260 12.214 1.00 59.12 164 PHE A CA 1
ATOM 1270 C C . PHE A 1 164 ? -4.542 38.333 13.662 1.00 59.12 164 PHE A C 1
ATOM 1272 O O . PHE A 1 164 ? -5.660 38.780 13.908 1.00 59.12 164 PHE A O 1
ATOM 1279 N N . GLU A 1 165 ? -3.710 37.900 14.609 1.00 58.19 165 GLU A N 1
ATOM 1280 C CA . GLU A 1 165 ? -3.975 38.022 16.054 1.00 58.19 165 GLU A CA 1
ATOM 1281 C C . GLU A 1 165 ? -3.110 39.109 16.726 1.00 58.19 165 GLU A C 1
ATOM 1283 O O . GLU A 1 165 ? -3.194 39.319 17.932 1.00 58.19 165 GLU A O 1
ATOM 1288 N N . GLY A 1 166 ? -2.298 39.839 15.952 1.00 58.59 166 GLY A N 1
ATOM 1289 C CA . GLY A 1 166 ? -1.497 40.975 16.422 1.00 58.59 166 GLY A CA 1
ATOM 1290 C C . GLY A 1 166 ? -2.091 42.315 15.984 1.00 58.59 166 GLY A C 1
ATOM 1291 O O . GLY A 1 166 ? -2.597 42.424 14.871 1.00 58.59 166 GLY A O 1
ATOM 1292 N N . GLY A 1 167 ? -2.007 43.344 16.832 1.00 58.41 167 GLY A N 1
ATOM 1293 C CA . GLY A 1 167 ? -2.548 44.696 16.598 1.00 58.41 167 GLY A CA 1
ATOM 1294 C C . GLY A 1 167 ? -1.832 45.537 15.528 1.00 58.41 167 GLY A C 1
ATOM 1295 O O . GLY A 1 167 ? -1.780 46.755 15.668 1.00 58.41 167 GLY A O 1
ATOM 1296 N N . GLY A 1 168 ? -1.254 44.901 14.506 1.00 64.81 168 GLY A N 1
ATOM 1297 C CA . GLY A 1 168 ? -0.658 45.584 13.358 1.00 64.81 168 GLY A CA 1
ATOM 1298 C C . GLY A 1 168 ? -1.729 46.202 12.462 1.00 64.81 168 GLY A C 1
ATOM 1299 O O . GLY A 1 168 ? -2.859 45.711 12.377 1.00 64.81 168 GLY A O 1
ATOM 1300 N N . SER A 1 169 ? -1.386 47.304 11.804 1.00 75.94 169 SER A N 1
ATOM 1301 C CA . SER A 1 169 ? -2.312 47.981 10.896 1.00 75.94 169 SER A CA 1
ATOM 1302 C C . SER A 1 169 ? -2.406 47.251 9.552 1.00 75.94 169 SER A C 1
ATOM 1304 O O . SER A 1 169 ? -1.470 46.583 9.112 1.00 75.94 169 SER A O 1
ATOM 1306 N N . LEU A 1 170 ? -3.532 47.414 8.849 1.00 72.06 170 LEU A N 1
ATOM 1307 C CA . LEU A 1 170 ? -3.703 46.885 7.488 1.00 72.06 170 LEU A CA 1
ATOM 1308 C C . LEU A 1 170 ? -2.607 47.396 6.532 1.00 72.06 170 LEU A C 1
ATOM 1310 O O . LEU A 1 170 ? -2.210 46.684 5.616 1.00 72.06 170 LEU A O 1
ATOM 1314 N N . GLN A 1 171 ? -2.102 48.608 6.773 1.00 75.38 171 GLN A N 1
ATOM 1315 C CA . GLN A 1 171 ? -1.056 49.245 5.977 1.00 75.38 171 GLN A CA 1
ATOM 1316 C C . GLN A 1 171 ? 0.266 48.460 6.040 1.00 75.38 171 GLN A C 1
ATOM 1318 O O . GLN A 1 171 ? 0.838 48.141 5.003 1.00 75.38 171 GLN A O 1
ATOM 1323 N N . GLU A 1 172 ? 0.701 48.077 7.244 1.00 76.00 172 GLU A N 1
ATOM 1324 C CA . GLU A 1 172 ? 1.938 47.308 7.464 1.00 76.00 172 GLU A CA 1
ATOM 1325 C C . GLU A 1 172 ? 1.876 45.931 6.786 1.00 76.00 172 GLU A C 1
ATOM 1327 O O . GLU A 1 172 ? 2.867 45.432 6.251 1.00 76.00 172 GLU A O 1
ATOM 1332 N N . PHE A 1 173 ? 0.690 45.318 6.767 1.00 75.94 173 PHE A N 1
ATOM 1333 C CA . PHE A 1 173 ? 0.467 44.051 6.078 1.00 75.94 173 PHE A CA 1
ATOM 1334 C C . PHE A 1 173 ? 0.556 44.192 4.553 1.00 75.94 173 PHE A C 1
ATOM 1336 O O . PHE A 1 173 ? 1.146 43.335 3.891 1.00 75.94 173 PHE A O 1
ATOM 1343 N N . LEU A 1 174 ? -0.004 45.267 3.992 1.00 76.31 174 LEU A N 1
ATOM 1344 C CA . LEU A 1 174 ? 0.075 45.536 2.556 1.00 76.31 174 LEU A CA 1
ATOM 1345 C C . LEU A 1 174 ? 1.521 45.784 2.112 1.00 76.31 174 LEU A C 1
ATOM 1347 O O . LEU A 1 174 ? 1.947 45.213 1.110 1.00 76.31 174 LEU A O 1
ATOM 1351 N N . GLU A 1 175 ? 2.302 46.536 2.890 1.00 79.62 175 GLU A N 1
ATOM 1352 C CA . GLU A 1 175 ? 3.731 46.743 2.617 1.00 79.62 175 GLU A CA 1
ATOM 1353 C C . GLU A 1 175 ? 4.520 45.422 2.652 1.00 79.62 175 GLU A C 1
ATOM 1355 O O . GLU A 1 175 ? 5.323 45.139 1.759 1.00 79.62 175 GLU A O 1
ATOM 1360 N N . ALA A 1 176 ? 4.249 44.556 3.634 1.00 77.62 176 ALA A N 1
ATOM 1361 C CA . ALA A 1 176 ? 4.873 43.236 3.704 1.00 77.62 176 ALA A CA 1
ATOM 1362 C C . ALA A 1 176 ? 4.495 42.338 2.508 1.00 77.62 176 ALA A C 1
ATOM 1364 O O . ALA A 1 176 ? 5.336 41.585 2.005 1.00 77.62 176 ALA A O 1
ATOM 1365 N N . LEU A 1 177 ? 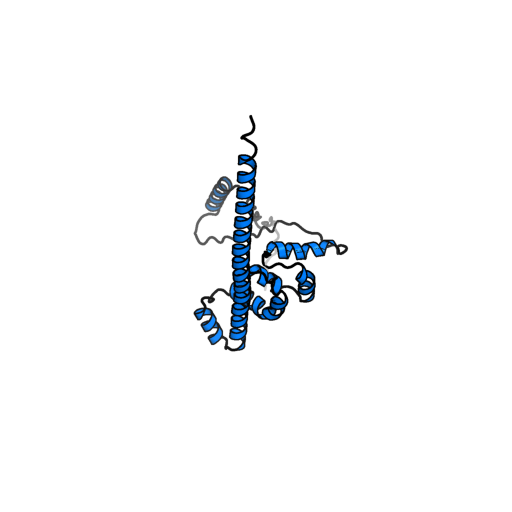3.250 42.417 2.024 1.00 77.38 177 LEU A N 1
ATOM 1366 C CA . LEU A 1 177 ? 2.809 41.689 0.832 1.00 77.38 177 LEU A CA 1
ATOM 1367 C C . LEU A 1 177 ? 3.499 42.182 -0.443 1.00 77.38 177 LEU A C 1
ATOM 1369 O O . LEU A 1 177 ? 3.873 41.359 -1.280 1.00 77.38 177 LEU A O 1
ATOM 1373 N N . GLU A 1 178 ? 3.704 43.491 -0.596 1.00 78.44 178 GLU A N 1
ATOM 1374 C CA . GLU A 1 178 ? 4.440 44.047 -1.737 1.00 78.44 178 GLU A CA 1
ATOM 1375 C C . GLU A 1 178 ? 5.912 43.614 -1.743 1.00 78.44 178 GLU A C 1
ATOM 1377 O O . GLU A 1 178 ? 6.456 43.255 -2.793 1.00 78.44 178 GLU A O 1
ATOM 1382 N N . GLU A 1 179 ? 6.548 43.559 -0.571 1.00 80.38 179 GLU A N 1
ATOM 1383 C CA . GLU A 1 179 ? 7.908 43.039 -0.413 1.00 80.38 179 GLU A CA 1
ATOM 1384 C C . GLU A 1 179 ? 8.007 41.567 -0.849 1.00 80.38 179 GLU A C 1
ATOM 1386 O O . GLU A 1 179 ? 8.888 41.182 -1.627 1.00 80.38 179 GLU A O 1
ATOM 1391 N N . LEU A 1 180 ? 7.064 40.738 -0.393 1.00 79.44 180 LEU A N 1
ATOM 1392 C CA . LEU A 1 180 ? 6.968 39.329 -0.774 1.00 79.44 180 LEU A CA 1
ATOM 1393 C C . LEU A 1 180 ? 6.717 39.166 -2.278 1.00 79.44 180 LEU A C 1
ATOM 1395 O O . LEU A 1 180 ? 7.377 38.341 -2.918 1.00 79.44 180 LEU A O 1
ATOM 1399 N N . LYS A 1 181 ? 5.831 39.982 -2.860 1.00 82.12 181 LYS A N 1
ATOM 1400 C CA . LYS A 1 181 ? 5.559 40.000 -4.303 1.00 82.12 181 LYS A CA 1
ATOM 1401 C C . LYS A 1 181 ? 6.827 40.284 -5.102 1.00 82.12 181 LYS A C 1
ATOM 1403 O O . LYS A 1 181 ? 7.122 39.555 -6.049 1.00 82.12 181 LYS A O 1
ATOM 1408 N N . ARG A 1 182 ? 7.620 41.281 -4.690 1.00 77.00 182 ARG A N 1
ATOM 1409 C CA . ARG A 1 182 ? 8.891 41.619 -5.350 1.00 77.00 182 ARG A CA 1
ATOM 1410 C C . ARG A 1 182 ? 9.895 40.469 -5.290 1.00 77.00 182 ARG A C 1
ATOM 1412 O O . ARG A 1 182 ? 10.647 40.258 -6.237 1.00 77.00 182 ARG A O 1
ATOM 1419 N N . ARG A 1 183 ? 9.920 39.727 -4.182 1.00 77.75 183 ARG A N 1
ATOM 1420 C CA . ARG A 1 183 ? 10.919 38.682 -3.941 1.00 77.75 183 ARG A CA 1
ATOM 1421 C C . ARG A 1 183 ? 10.575 37.334 -4.572 1.00 77.75 183 ARG A C 1
ATOM 1423 O O . ARG A 1 183 ? 11.486 36.621 -4.982 1.00 77.75 183 ARG A O 1
ATOM 1430 N N . PHE A 1 184 ? 9.292 36.988 -4.650 1.00 77.94 184 PHE A N 1
ATOM 1431 C CA . PHE A 1 184 ? 8.840 35.653 -5.061 1.00 77.94 184 PHE A CA 1
ATOM 1432 C C . PHE A 1 184 ? 7.976 35.640 -6.330 1.00 77.94 184 PHE A C 1
ATOM 1434 O O . PHE A 1 184 ? 7.551 34.568 -6.745 1.00 77.94 184 PHE A O 1
ATOM 1441 N N . SER A 1 185 ? 7.761 36.794 -6.976 1.00 74.31 185 SER A N 1
ATOM 1442 C CA . SER A 1 185 ? 7.084 36.911 -8.281 1.00 74.31 185 SER A CA 1
ATOM 1443 C C . SER A 1 185 ? 5.715 36.211 -8.346 1.00 74.31 185 SER A C 1
ATOM 1445 O O . SER A 1 185 ? 5.438 35.478 -9.291 1.00 74.31 185 SER A O 1
ATOM 1447 N N . PHE A 1 186 ? 4.855 36.422 -7.342 1.00 75.38 186 PHE A N 1
ATOM 1448 C CA . PHE A 1 186 ? 3.473 35.921 -7.338 1.00 75.38 186 PHE A CA 1
ATOM 1449 C C . PHE A 1 186 ? 2.451 37.060 -7.449 1.00 75.38 186 PHE A C 1
ATOM 1451 O O . PHE A 1 186 ? 2.723 38.199 -7.067 1.00 75.38 186 PHE A O 1
ATOM 1458 N N . GLU A 1 187 ? 1.262 36.754 -7.966 1.00 66.12 187 GLU A N 1
ATOM 1459 C CA . GLU A 1 187 ? 0.139 37.693 -8.033 1.00 66.12 187 GLU A CA 1
ATOM 1460 C C . GLU A 1 187 ? -0.767 37.539 -6.805 1.00 66.12 187 GLU A C 1
ATOM 1462 O O . GLU A 1 187 ? -1.012 36.429 -6.331 1.00 66.12 187 GLU A O 1
ATOM 1467 N N . VAL A 1 188 ? -1.232 38.668 -6.266 1.00 65.88 188 VAL A N 1
ATOM 1468 C CA . VAL A 1 188 ? -2.147 38.722 -5.120 1.00 65.88 188 VAL A CA 1
ATOM 1469 C C . VAL A 1 188 ? -3.407 39.438 -5.566 1.00 65.88 188 VAL A C 1
ATOM 1471 O O . VAL A 1 188 ? -3.382 40.651 -5.767 1.00 65.88 188 VAL A O 1
ATOM 1474 N N . ASP A 1 189 ? -4.501 38.695 -5.680 1.00 60.19 189 ASP A N 1
ATOM 1475 C CA . ASP A 1 189 ? -5.832 39.261 -5.868 1.00 60.19 189 ASP A CA 1
ATOM 1476 C C . ASP A 1 189 ? -6.464 39.513 -4.498 1.00 60.19 189 ASP A C 1
ATOM 1478 O O . ASP A 1 189 ? -6.939 38.597 -3.822 1.00 60.19 189 ASP A O 1
ATOM 1482 N N . LEU A 1 190 ? -6.444 40.773 -4.061 1.00 59.59 190 LEU A N 1
ATOM 1483 C CA . LEU A 1 190 ? -7.179 41.207 -2.877 1.00 59.59 190 LEU A CA 1
ATOM 1484 C C . LEU A 1 190 ? -8.618 41.543 -3.294 1.00 59.59 190 LEU A C 1
ATOM 1486 O O . LEU A 1 190 ? -8.808 42.449 -4.109 1.00 59.59 190 LEU A O 1
ATOM 1490 N N . PRO A 1 191 ? -9.652 40.872 -2.754 1.00 52.34 191 PRO A N 1
ATOM 1491 C CA . PRO A 1 191 ? -11.021 41.296 -2.997 1.00 52.34 191 PRO A CA 1
ATOM 1492 C C . PRO A 1 191 ? -11.226 42.671 -2.353 1.00 52.34 191 PRO A C 1
ATOM 1494 O O . PRO A 1 191 ? -11.146 42.822 -1.133 1.00 52.34 191 PRO A O 1
ATOM 1497 N N . ILE A 1 192 ? -11.476 43.684 -3.183 1.00 46.34 192 ILE A N 1
ATOM 1498 C CA . ILE A 1 192 ? -11.828 45.032 -2.736 1.00 46.34 192 ILE A CA 1
ATOM 1499 C C . ILE A 1 192 ? -13.148 44.926 -1.963 1.00 46.34 192 ILE A C 1
ATOM 1501 O O . ILE A 1 192 ? -14.212 44.720 -2.547 1.00 46.34 192 ILE A O 1
ATOM 1505 N N . LEU A 1 193 ? -13.080 45.059 -0.638 1.00 43.56 193 LEU A N 1
ATOM 1506 C CA . LEU A 1 193 ? -14.244 45.311 0.206 1.00 43.56 193 LEU A CA 1
ATOM 1507 C C . LEU A 1 193 ? -14.763 46.713 -0.131 1.00 43.56 193 LEU A C 1
ATOM 1509 O O . LEU A 1 193 ? -14.304 47.712 0.420 1.00 43.56 193 LEU A O 1
ATOM 1513 N N . LEU A 1 194 ? -15.707 46.789 -1.073 1.00 38.09 194 LEU A N 1
ATOM 1514 C CA . LEU A 1 194 ? -16.542 47.974 -1.241 1.00 38.09 194 LEU A CA 1
ATOM 1515 C C . LEU A 1 194 ? -17.254 48.243 0.095 1.00 38.09 194 LEU A C 1
ATOM 1517 O O . LEU A 1 194 ? -17.911 47.335 0.616 1.00 38.09 194 LEU A O 1
ATOM 1521 N N . PRO A 1 195 ? -17.153 49.454 0.667 1.00 44.84 195 PRO A N 1
ATOM 1522 C CA . PRO A 1 195 ? -17.945 49.791 1.837 1.00 44.84 195 PRO A CA 1
ATOM 1523 C C . PRO A 1 195 ? -19.440 49.757 1.471 1.00 44.84 195 PRO A C 1
ATOM 1525 O O . PRO A 1 195 ? -19.801 50.081 0.334 1.00 44.84 195 PRO A O 1
ATOM 1528 N N . PRO A 1 196 ? -20.328 49.367 2.406 1.00 40.44 196 PRO A N 1
ATOM 1529 C CA . PRO A 1 196 ? -21.762 49.387 2.159 1.00 40.44 196 PRO A CA 1
ATOM 1530 C C . PRO A 1 196 ? -22.196 50.810 1.806 1.00 40.44 196 PRO A C 1
ATOM 1532 O O . PRO A 1 196 ? -21.814 51.765 2.483 1.00 40.44 196 PRO A O 1
ATOM 1535 N N . ALA A 1 197 ? -22.980 50.934 0.733 1.00 39.66 197 ALA A N 1
ATOM 1536 C CA . ALA A 1 197 ? -23.530 52.193 0.256 1.00 39.66 197 ALA A CA 1
ATOM 1537 C C . ALA A 1 197 ? -24.213 52.944 1.409 1.00 39.66 197 ALA A C 1
ATOM 1539 O O . ALA A 1 197 ? -25.284 52.559 1.880 1.00 39.66 197 ALA A O 1
ATOM 1540 N N . THR A 1 198 ? -23.583 54.019 1.873 1.00 44.53 198 THR A N 1
ATOM 1541 C CA . THR A 1 198 ? -24.212 54.993 2.754 1.00 44.53 198 THR A CA 1
ATOM 1542 C C . THR A 1 198 ? -25.317 55.678 1.958 1.00 44.53 198 THR A C 1
ATOM 1544 O O . THR A 1 198 ? -25.067 56.427 1.015 1.00 44.53 198 THR A O 1
ATOM 1547 N N . GLY A 1 199 ? -26.562 55.347 2.308 1.00 44.44 199 GLY A N 1
ATOM 1548 C CA . GLY A 1 199 ? -27.761 55.936 1.729 1.00 44.44 199 GLY A CA 1
ATOM 1549 C C . GLY A 1 199 ? -27.725 57.457 1.843 1.00 44.44 199 GLY A C 1
ATOM 1550 O O . GLY A 1 199 ? -27.628 58.010 2.938 1.00 44.44 199 GLY A O 1
ATOM 1551 N N . GLY A 1 200 ? -27.792 58.118 0.688 1.00 40.28 200 GLY A N 1
ATOM 1552 C CA . GLY A 1 200 ? -27.975 59.557 0.583 1.00 40.28 200 GLY A CA 1
ATOM 1553 C C . GLY A 1 200 ? -29.300 59.974 1.215 1.00 40.28 200 GLY A C 1
ATOM 1554 O O . GLY A 1 200 ? -30.338 59.350 0.992 1.00 40.28 200 GLY A O 1
ATOM 1555 N N . GLY A 1 201 ? -29.241 61.026 2.027 1.00 42.62 201 GLY A N 1
ATOM 1556 C CA . GLY A 1 201 ? -30.404 61.608 2.673 1.00 42.62 201 GLY A CA 1
ATOM 1557 C C . GLY A 1 201 ? -31.405 62.195 1.679 1.00 42.62 201 GLY A C 1
ATOM 1558 O O . GLY A 1 201 ? -31.037 62.819 0.685 1.00 42.62 201 GLY A O 1
ATOM 1559 N N . ALA A 1 202 ? -32.681 62.059 2.022 1.00 41.41 202 ALA A N 1
ATOM 1560 C CA . ALA A 1 202 ? -33.740 62.958 1.591 1.00 41.41 202 ALA A CA 1
ATOM 1561 C C . ALA A 1 202 ? -34.334 63.607 2.856 1.00 41.41 202 ALA A C 1
ATOM 1563 O O . ALA A 1 202 ? -34.624 62.891 3.818 1.00 41.41 202 ALA A O 1
ATOM 1564 N N . PRO A 1 203 ? -34.482 64.941 2.915 1.00 51.41 203 PRO A N 1
ATOM 1565 C CA . PRO A 1 203 ? -35.004 65.613 4.093 1.00 51.41 203 PRO A CA 1
ATOM 1566 C C . PRO A 1 203 ? -36.537 65.731 4.063 1.00 51.41 203 PRO A C 1
ATOM 1568 O O . PRO A 1 203 ? -37.133 65.950 3.012 1.00 51.41 203 PRO A O 1
ATOM 1571 N N . ARG A 1 204 ? -37.104 65.768 5.279 1.00 40.97 204 ARG A N 1
ATOM 1572 C CA . ARG A 1 204 ? -38.302 66.530 5.687 1.00 40.97 204 ARG A CA 1
ATOM 1573 C C . ARG A 1 204 ? -39.688 65.928 5.391 1.00 40.97 204 ARG A C 1
ATOM 1575 O O . ARG A 1 204 ? -40.201 66.045 4.288 1.00 40.97 204 ARG A O 1
ATOM 1582 N N . ALA A 1 205 ? -40.351 65.478 6.458 1.00 44.38 205 ALA A N 1
ATOM 1583 C CA . ALA A 1 205 ? -41.652 66.003 6.898 1.00 44.38 205 ALA A CA 1
ATOM 1584 C C . ALA A 1 205 ? -41.981 65.464 8.305 1.00 44.38 205 ALA A C 1
ATOM 1586 O O . ALA A 1 205 ? -42.157 64.262 8.485 1.00 44.38 205 ALA A O 1
ATOM 1587 N N . GLU A 1 206 ? -42.047 66.358 9.294 1.00 55.62 206 GLU A N 1
ATOM 1588 C CA . GLU A 1 206 ? -42.754 66.104 10.555 1.00 55.62 206 GLU A CA 1
ATOM 1589 C C . GLU A 1 206 ? -44.247 65.877 10.279 1.00 55.62 206 GLU A C 1
ATOM 1591 O O . GLU A 1 206 ? -44.810 66.506 9.376 1.00 55.62 206 GLU A O 1
ATOM 1596 N N . PRO A 1 207 ? -44.911 65.062 11.109 1.00 55.53 207 PRO A N 1
ATOM 1597 C CA . PRO A 1 207 ? -46.139 65.570 11.703 1.00 55.53 207 PRO A CA 1
ATOM 1598 C C . PRO A 1 207 ? -46.233 65.318 13.214 1.00 55.53 207 PRO A C 1
ATOM 1600 O O . PRO A 1 207 ? -46.004 64.217 13.708 1.00 55.53 207 PRO A O 1
ATOM 1603 N N . LEU A 1 208 ? -46.598 66.413 13.882 1.00 47.94 208 LEU A N 1
ATOM 1604 C CA . LEU A 1 208 ? -47.297 66.590 15.154 1.00 47.94 208 LEU A CA 1
ATOM 1605 C C . LEU A 1 208 ? -47.607 65.336 15.991 1.00 47.94 208 LEU A C 1
ATOM 1607 O O . LEU A 1 208 ? -48.387 64.471 15.597 1.00 47.94 208 LEU A O 1
ATOM 1611 N N . GLN A 1 209 ? -47.116 65.364 17.231 1.00 52.00 209 GLN A N 1
ATOM 1612 C CA . GLN A 1 209 ? -47.813 64.776 18.370 1.00 52.00 209 GLN A CA 1
ATOM 1613 C C . GLN A 1 209 ? -48.891 65.754 18.847 1.00 52.00 209 GLN A C 1
ATOM 1615 O O . GLN A 1 209 ? -48.578 66.899 19.144 1.00 52.00 209 GLN A O 1
ATOM 1620 N N . ASP A 1 210 ? -50.119 65.260 18.928 1.00 52.69 210 ASP A N 1
ATOM 1621 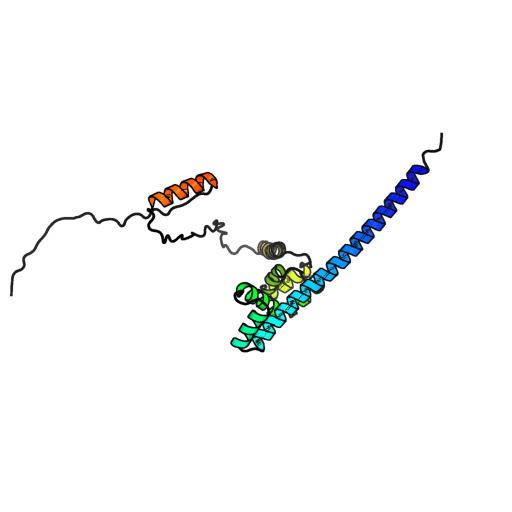C CA . ASP A 1 210 ? -51.241 65.703 19.761 1.00 52.69 210 ASP A CA 1
ATOM 1622 C C . ASP A 1 210 ? -52.245 64.539 19.667 1.00 52.69 210 ASP A C 1
ATOM 1624 O O . ASP A 1 210 ? -52.438 63.990 18.587 1.00 52.69 210 ASP A O 1
ATOM 1628 N N . ALA A 1 211 ? -52.953 64.054 20.672 1.00 47.72 211 ALA A N 1
ATOM 1629 C CA . ALA A 1 211 ? -52.997 64.220 22.109 1.00 47.72 211 ALA A CA 1
ATOM 1630 C C . ALA A 1 211 ? -53.995 63.133 22.585 1.00 47.72 211 ALA A C 1
ATOM 1632 O O . ALA A 1 211 ? -54.891 62.774 21.819 1.00 47.72 211 ALA A O 1
ATOM 1633 N N . ALA A 1 212 ? -53.872 62.713 23.849 1.00 46.75 212 ALA A N 1
ATOM 1634 C CA . ALA A 1 212 ? -54.842 61.933 24.643 1.00 46.75 212 ALA A CA 1
ATOM 1635 C C . ALA A 1 212 ? -55.013 60.428 24.348 1.00 46.75 212 ALA A C 1
ATOM 1637 O O . ALA A 1 212 ? -55.497 60.044 23.263 1.00 46.75 212 ALA A O 1
#

Radius of gyration: 33.42 Å; chains: 1; bounding box: 109×79×68 Å